Protein AF-A0A2S6WUS8-F1 (afdb_monomer_lite)

Sequence (262 aa):
MTVSIVDGWYADTRIDWDSTRPPPAAAHPASANRGNLTVGAAKAGALLDRQLTLARTRAHSAALQCLGSSRFHAVADKVALLASEVPLSGAGRGAAAAGPDAAPVDLRPLATAAQERLTDAVAALPLVTAGSPYNAEALVHGLSPDPAPHPQDAPWHQVRLLLRLHRYALEALAGTEAGAGVAGGAPQDAVDVRLLAAGEALNRHRDAAEAAAAAAQAARTPRIAPATAYALGVLHADQRHEVEAARYAFQHSWRKEPIRLP

Foldseek 3Di:
DDDDDDDDDDDDDDDDDDDDDDDPPDPDVVVVVVVLLVVLLVVLVVLLCVVVVVVVVVVVVVVVVVCPDPVVVVVVVVVVVCVVDPPDDPLQVCQVPVDLPGDHDDLVVVLVVLVVVLVVLVVPQPLVQLQDLDRCPLVVQLPDPDPCSDPNLVSLVVSLVSLVVSVVSVVVVLVVVVVSPCPDDDDSDQPQVLSVQLNVLSVQLVVLVVQLVSLSVSLPDPPRDPSNNVSSSVSNSVSVSSNSVSSNSNVVSVPDDGDGDD

Secondary structure (DSSP, 8-state):
--------------------PPPP----HHHHHHHHHHHHHHHHHHHHHHHHHHHHHHHHHHHHHHHTSHHHHHHHHHHHHHHH-----HHHHHHHHS-TTSPPP--HHHHHHHHHHHHHHHHTS-TTGGGSS--THHHHSTT---S-S-TTHHHHHHHHHHHHHHHHHHHHHHHHHHHTT---SS-TT--BHHHHHHHHHHHHHHHHHHHHHHHHHHHT-TT--HHHHHHHHHHHHHHHHHHHHHHHHHHHHHHS---B--

Structure (mmCIF, N/CA/C/O backbone):
data_AF-A0A2S6WUS8-F1
#
_entry.id   AF-A0A2S6WUS8-F1
#
loop_
_atom_site.group_PDB
_atom_site.id
_atom_site.type_symbol
_atom_site.label_atom_id
_atom_site.label_alt_id
_atom_site.label_comp_id
_atom_site.label_asym_id
_atom_site.label_entity_id
_atom_site.label_seq_id
_atom_site.pdbx_PDB_ins_code
_atom_site.Cartn_x
_atom_site.Cartn_y
_atom_site.Cartn_z
_atom_site.occupancy
_atom_site.B_iso_or_equiv
_atom_site.auth_seq_id
_atom_site.auth_comp_id
_atom_site.auth_asym_id
_atom_site.auth_atom_id
_atom_site.pdbx_PDB_model_num
ATOM 1 N N . MET A 1 1 ? 54.176 -76.326 -33.882 1.00 36.25 1 MET A N 1
ATOM 2 C CA . MET A 1 1 ? 55.451 -75.938 -34.520 1.00 36.25 1 MET A CA 1
ATOM 3 C C . MET A 1 1 ? 55.187 -74.618 -35.227 1.00 36.25 1 MET A C 1
ATOM 5 O O . MET A 1 1 ? 54.299 -74.600 -36.060 1.00 36.25 1 MET A O 1
ATOM 9 N N . THR A 1 2 ? 55.622 -73.471 -34.697 1.00 31.14 2 THR A N 1
ATOM 10 C CA . THR A 1 2 ? 56.978 -72.900 -34.896 1.00 31.14 2 THR A CA 1
ATOM 11 C C . THR A 1 2 ? 57.180 -72.570 -36.384 1.00 31.14 2 THR A C 1
ATOM 13 O O . THR A 1 2 ? 57.054 -73.492 -37.171 1.00 31.14 2 THR A O 1
ATOM 16 N N . VAL A 1 3 ? 57.523 -71.386 -36.901 1.00 26.97 3 VAL A N 1
ATOM 17 C CA . VAL A 1 3 ? 57.752 -69.985 -36.476 1.00 26.97 3 VAL A CA 1
ATOM 18 C C . VAL A 1 3 ? 58.108 -69.228 -37.787 1.00 26.97 3 VAL A C 1
ATOM 20 O O . VAL A 1 3 ? 58.586 -69.870 -38.717 1.00 26.97 3 VAL A O 1
ATOM 23 N N . SER A 1 4 ? 57.942 -67.894 -37.802 1.00 29.88 4 SER A N 1
ATOM 24 C CA . SER A 1 4 ? 58.522 -66.875 -38.724 1.00 29.88 4 SER A CA 1
ATOM 25 C C . SER A 1 4 ? 58.018 -66.830 -40.179 1.00 29.88 4 SER A C 1
ATOM 27 O O . SER A 1 4 ? 57.997 -67.849 -40.853 1.00 29.88 4 SER A O 1
ATOM 29 N N . ILE A 1 5 ? 57.487 -65.722 -40.730 1.00 40.03 5 ILE A N 1
ATOM 30 C CA . ILE A 1 5 ? 57.876 -64.281 -40.771 1.00 40.03 5 ILE A CA 1
ATOM 31 C C . ILE A 1 5 ? 59.181 -64.034 -41.546 1.00 40.03 5 ILE A C 1
ATOM 33 O O . ILE A 1 5 ? 60.144 -64.755 -41.309 1.00 40.03 5 ILE A O 1
ATOM 37 N N . VAL A 1 6 ? 59.168 -62.951 -42.356 1.00 32.59 6 VAL A N 1
ATOM 38 C CA . VAL A 1 6 ? 60.213 -62.301 -43.198 1.00 32.59 6 VAL A CA 1
ATOM 39 C C . VAL A 1 6 ? 59.905 -62.562 -44.690 1.00 32.59 6 VAL A C 1
ATOM 41 O O . VAL A 1 6 ? 59.794 -63.715 -45.077 1.00 32.59 6 VAL A O 1
ATOM 44 N N . ASP A 1 7 ? 59.598 -61.619 -45.591 1.00 32.00 7 ASP A N 1
ATOM 45 C CA . ASP A 1 7 ? 59.878 -60.182 -45.793 1.00 32.00 7 ASP A CA 1
ATOM 46 C C . ASP A 1 7 ? 58.638 -59.502 -46.439 1.00 32.00 7 ASP A C 1
ATOM 48 O O . ASP A 1 7 ? 57.847 -60.160 -47.106 1.00 32.00 7 ASP A O 1
ATOM 52 N N . GLY A 1 8 ? 58.355 -58.209 -46.270 1.00 29.67 8 GLY A N 1
ATOM 53 C CA . GLY A 1 8 ? 59.116 -57.150 -46.922 1.00 29.67 8 GLY A CA 1
ATOM 54 C C . GLY A 1 8 ? 58.428 -55.789 -46.768 1.00 29.67 8 GLY A C 1
ATOM 55 O O . GLY A 1 8 ? 57.215 -55.647 -46.913 1.00 29.67 8 GLY A O 1
ATOM 56 N N . TRP A 1 9 ? 59.250 -54.808 -46.421 1.00 31.23 9 TRP A N 1
ATOM 57 C CA . TRP A 1 9 ? 58.943 -53.408 -46.160 1.00 31.23 9 TRP A CA 1
ATOM 58 C C . TRP A 1 9 ? 58.815 -52.595 -47.455 1.00 31.23 9 TRP A C 1
ATOM 60 O O . TRP A 1 9 ? 59.628 -52.803 -48.348 1.00 31.23 9 TRP A O 1
ATOM 70 N N . TYR A 1 10 ? 57.895 -51.619 -47.510 1.00 31.86 10 TYR A N 1
ATOM 71 C CA . TYR A 1 10 ? 58.190 -50.180 -47.711 1.00 31.86 10 TYR A CA 1
ATOM 72 C C . TYR A 1 10 ? 56.886 -49.372 -47.861 1.00 31.86 10 TYR A C 1
ATOM 74 O O . TYR A 1 10 ? 56.211 -49.468 -48.882 1.00 31.86 10 TYR A O 1
ATOM 82 N N . ALA A 1 11 ? 56.559 -48.524 -46.886 1.00 35.84 11 ALA A N 1
ATOM 83 C CA . ALA A 1 11 ? 55.839 -47.276 -47.139 1.00 35.84 11 ALA A CA 1
ATOM 84 C C . ALA A 1 11 ? 56.094 -46.304 -45.982 1.00 35.84 11 ALA A C 1
ATOM 86 O O . ALA A 1 11 ? 55.782 -46.566 -44.824 1.00 35.84 11 ALA A O 1
ATOM 87 N N . ASP A 1 12 ? 56.735 -45.214 -46.367 1.00 37.44 12 ASP A N 1
ATOM 88 C CA . ASP A 1 12 ? 57.179 -44.056 -45.613 1.00 37.44 12 ASP A CA 1
ATOM 89 C C . ASP A 1 12 ? 55.982 -43.205 -45.152 1.00 37.44 12 ASP A C 1
ATOM 91 O O . ASP A 1 12 ? 55.172 -42.773 -45.970 1.00 37.44 12 ASP A O 1
ATOM 95 N N . THR A 1 13 ? 55.881 -42.936 -43.849 1.00 38.69 13 THR A N 1
ATOM 96 C CA . THR A 1 13 ? 55.061 -41.835 -43.323 1.00 38.69 13 THR A CA 1
ATOM 97 C C . THR A 1 13 ? 55.844 -41.103 -42.243 1.00 38.69 13 THR A C 1
ATOM 99 O O . THR A 1 13 ? 55.787 -41.438 -41.059 1.00 38.69 13 THR A O 1
ATOM 102 N N . ARG A 1 14 ? 56.582 -40.079 -42.681 1.00 34.78 14 ARG A N 1
ATOM 103 C CA . ARG A 1 14 ? 57.021 -38.947 -41.859 1.00 34.78 14 ARG A CA 1
ATOM 104 C C . ARG A 1 14 ? 55.814 -38.282 -41.189 1.00 34.78 14 ARG A C 1
ATOM 106 O O . ARG A 1 14 ? 54.900 -37.825 -41.868 1.00 34.78 14 ARG A O 1
ATOM 113 N N . ILE A 1 15 ? 55.846 -38.199 -39.863 1.00 37.56 15 ILE A N 1
ATOM 114 C CA . ILE A 1 15 ? 54.956 -37.358 -39.057 1.00 37.56 15 ILE A CA 1
ATOM 115 C C . ILE A 1 15 ? 55.705 -36.044 -38.806 1.00 37.56 15 ILE A C 1
ATOM 117 O O . ILE A 1 15 ? 56.665 -36.023 -38.037 1.00 37.56 15 ILE A O 1
ATOM 121 N N . ASP A 1 16 ? 55.289 -34.968 -39.477 1.00 37.06 16 ASP A N 1
ATOM 122 C CA . ASP A 1 16 ? 55.676 -33.593 -39.137 1.00 37.06 16 ASP A CA 1
ATOM 123 C C . ASP A 1 16 ? 54.828 -33.116 -37.947 1.00 37.06 16 ASP A C 1
ATOM 125 O O . ASP A 1 16 ? 53.601 -33.233 -37.965 1.00 37.06 16 ASP A O 1
ATOM 129 N N . TRP A 1 17 ? 55.475 -32.585 -36.905 1.00 44.34 17 TRP A N 1
ATOM 130 C CA . TRP A 1 17 ? 54.822 -32.114 -35.675 1.00 44.34 17 TRP A CA 1
ATOM 131 C C . TRP A 1 17 ? 54.986 -30.612 -35.423 1.00 44.34 17 TRP A C 1
ATOM 133 O O . TRP A 1 17 ? 55.163 -30.193 -34.283 1.00 44.34 17 TRP A O 1
ATOM 143 N N . ASP A 1 18 ? 54.907 -29.758 -36.443 1.00 42.34 18 ASP A N 1
ATOM 144 C CA . ASP A 1 18 ? 54.834 -28.325 -36.151 1.00 42.34 18 ASP A CA 1
ATOM 145 C C . ASP A 1 18 ? 54.020 -27.522 -37.165 1.00 42.34 18 ASP A C 1
ATOM 147 O O . ASP A 1 18 ? 54.113 -27.728 -38.371 1.00 42.34 18 ASP A O 1
ATOM 151 N N . SER A 1 19 ? 53.309 -26.525 -36.632 1.00 49.53 19 SER A N 1
ATOM 152 C CA . SER A 1 19 ? 52.599 -25.437 -37.323 1.00 49.53 19 SER A CA 1
ATOM 153 C C . SER A 1 19 ? 51.110 -25.616 -37.651 1.00 49.53 19 SER A C 1
ATOM 155 O O . SER A 1 19 ? 50.705 -25.515 -38.803 1.00 49.53 19 SER A O 1
ATOM 157 N N . THR A 1 20 ? 50.249 -25.639 -36.627 1.00 41.91 20 THR A N 1
ATOM 158 C CA . THR A 1 20 ? 48.956 -24.922 -36.711 1.00 41.91 20 THR A CA 1
ATOM 159 C C . THR A 1 20 ? 48.644 -24.211 -35.397 1.00 41.91 20 THR A C 1
ATOM 161 O O . THR A 1 20 ? 48.050 -24.770 -34.476 1.00 41.91 20 THR A O 1
ATOM 164 N N . ARG A 1 21 ? 49.042 -22.939 -35.314 1.00 48.97 21 ARG A N 1
ATOM 165 C CA . ARG A 1 21 ? 48.545 -21.990 -34.310 1.00 48.97 21 ARG A CA 1
ATOM 166 C C . ARG A 1 21 ? 47.031 -21.828 -34.544 1.00 48.97 21 ARG A C 1
ATOM 168 O O . ARG A 1 21 ? 46.663 -21.490 -35.671 1.00 48.97 21 ARG A O 1
ATOM 175 N N . PRO A 1 22 ? 46.147 -22.067 -33.559 1.00 52.19 22 PRO A N 1
ATOM 176 C CA . PRO A 1 22 ? 44.718 -21.864 -33.770 1.00 52.19 22 PRO A CA 1
ATOM 177 C C . PRO A 1 22 ? 44.446 -20.375 -34.061 1.00 52.19 22 PRO A C 1
ATOM 179 O O . PRO A 1 22 ? 45.080 -19.513 -33.439 1.00 52.19 22 PRO A O 1
ATOM 182 N N . PRO A 1 23 ? 43.542 -20.043 -35.002 1.00 53.22 23 PRO A N 1
ATOM 183 C CA . PRO A 1 23 ? 43.166 -18.657 -35.263 1.00 53.22 23 PRO A CA 1
ATOM 184 C C . PRO A 1 23 ? 42.567 -18.028 -33.992 1.00 53.22 23 PRO A C 1
ATOM 186 O O . PRO A 1 23 ? 41.970 -18.749 -33.185 1.00 53.22 23 PRO A O 1
ATOM 189 N N . PRO A 1 24 ? 42.706 -16.703 -33.781 1.00 49.47 24 PRO A N 1
ATOM 190 C CA . PRO A 1 24 ? 42.122 -16.053 -32.616 1.00 49.47 24 PRO A CA 1
ATOM 191 C C . PRO A 1 24 ? 40.616 -16.311 -32.613 1.00 49.47 24 PRO A C 1
ATOM 193 O O . PRO A 1 24 ? 39.924 -16.001 -33.584 1.00 49.47 24 PRO A O 1
ATOM 196 N N . ALA A 1 25 ? 40.126 -16.915 -31.529 1.00 54.19 25 ALA A N 1
ATOM 197 C CA . ALA A 1 25 ? 38.713 -17.183 -31.329 1.00 54.19 25 ALA A CA 1
ATOM 198 C C . ALA A 1 25 ? 37.924 -15.888 -31.556 1.00 54.19 25 ALA A C 1
ATOM 200 O O . ALA A 1 25 ? 38.091 -14.910 -30.825 1.00 54.19 25 ALA A O 1
ATOM 201 N N . ALA A 1 26 ? 37.081 -15.879 -32.591 1.00 54.47 26 ALA A N 1
ATOM 202 C CA . ALA A 1 26 ? 36.115 -14.817 -32.800 1.00 54.47 26 ALA A CA 1
ATOM 203 C C . ALA A 1 26 ? 35.310 -14.663 -31.505 1.00 54.47 26 ALA A C 1
ATOM 205 O O . ALA A 1 26 ? 34.717 -15.630 -31.023 1.00 54.47 26 ALA A O 1
ATOM 206 N N . ALA A 1 27 ? 35.334 -13.468 -30.910 1.00 53.94 27 ALA A N 1
ATOM 207 C CA . ALA A 1 27 ? 34.587 -13.175 -29.698 1.00 53.94 27 ALA A CA 1
ATOM 208 C C . ALA A 1 27 ? 33.121 -13.587 -29.905 1.00 53.94 27 ALA A C 1
ATOM 210 O O . ALA A 1 27 ? 32.418 -13.027 -30.746 1.00 53.94 27 ALA A O 1
ATOM 211 N N . HIS A 1 28 ? 32.683 -14.618 -29.179 1.00 52.06 28 HIS A N 1
ATOM 212 C CA . HIS A 1 28 ? 31.352 -15.187 -29.338 1.00 52.06 28 HIS A CA 1
ATOM 213 C C . HIS A 1 28 ? 30.271 -14.102 -29.175 1.00 52.06 28 HIS A C 1
ATOM 215 O O . HIS A 1 28 ? 30.325 -13.341 -28.209 1.00 52.06 28 HIS A O 1
ATOM 221 N N . PRO A 1 29 ? 29.218 -14.068 -30.013 1.00 57.66 29 PRO A N 1
ATOM 222 C CA . PRO A 1 29 ? 28.135 -13.081 -29.898 1.00 57.66 29 PRO A CA 1
ATOM 223 C C . PRO A 1 29 ? 27.450 -13.096 -28.518 1.00 57.66 29 PRO A C 1
ATOM 225 O O . PRO A 1 29 ? 26.912 -12.085 -28.072 1.00 57.66 29 PRO A O 1
ATOM 228 N N . ALA A 1 30 ? 27.532 -14.212 -27.786 1.00 59.03 30 ALA A N 1
ATOM 229 C CA . ALA A 1 30 ? 27.043 -14.343 -26.416 1.00 59.03 30 ALA A CA 1
ATOM 230 C C . ALA A 1 30 ? 27.810 -13.497 -25.374 1.00 59.03 30 ALA A C 1
ATOM 232 O O . ALA A 1 30 ? 27.243 -13.182 -24.325 1.00 59.03 30 ALA A O 1
ATOM 233 N N . SER A 1 31 ? 29.079 -13.134 -25.607 1.00 61.12 31 SER A N 1
ATOM 234 C CA . SER A 1 31 ? 29.825 -12.234 -24.707 1.00 61.12 31 SER A CA 1
ATOM 235 C C . SER A 1 31 ? 29.443 -10.773 -24.950 1.00 61.12 31 SER A C 1
ATOM 237 O O . SER A 1 31 ? 29.161 -10.054 -23.994 1.00 61.12 31 SER A O 1
ATOM 239 N N . ALA A 1 32 ? 29.317 -10.368 -26.218 1.00 62.34 32 ALA A N 1
ATOM 240 C CA . ALA A 1 32 ? 28.835 -9.043 -26.605 1.00 62.34 32 ALA A CA 1
ATOM 241 C C . ALA A 1 32 ? 27.382 -8.807 -26.153 1.00 62.34 32 ALA A C 1
ATOM 243 O O . ALA A 1 32 ? 27.060 -7.741 -25.630 1.00 62.34 32 ALA A O 1
ATOM 244 N N . ASN A 1 33 ? 26.515 -9.820 -26.270 1.00 64.25 33 ASN A N 1
ATOM 245 C CA . ASN A 1 33 ? 25.130 -9.727 -25.809 1.00 64.25 33 ASN A CA 1
ATOM 246 C C . ASN A 1 33 ? 25.043 -9.629 -24.274 1.00 64.25 33 ASN A C 1
ATOM 248 O O . ASN A 1 33 ? 24.321 -8.784 -23.752 1.00 64.25 33 ASN A O 1
ATOM 252 N N . ARG A 1 34 ? 25.856 -10.401 -23.533 1.00 67.75 34 ARG A N 1
ATOM 253 C CA . ARG A 1 34 ? 25.975 -10.241 -22.070 1.00 67.75 34 ARG A CA 1
ATOM 254 C C . ARG A 1 34 ? 26.473 -8.850 -21.677 1.00 67.75 34 ARG A C 1
ATOM 256 O O . ARG A 1 34 ? 25.887 -8.248 -20.786 1.00 67.75 34 ARG A O 1
ATOM 263 N N . GLY A 1 35 ? 27.487 -8.319 -22.361 1.00 69.69 35 GLY A N 1
ATOM 264 C CA . GLY A 1 35 ? 27.979 -6.955 -22.135 1.00 69.69 35 GLY A CA 1
ATOM 265 C C . GLY A 1 35 ? 26.917 -5.881 -22.401 1.00 69.69 35 GLY A C 1
ATOM 266 O O . GLY A 1 35 ? 26.771 -4.939 -21.628 1.00 69.69 35 GLY A O 1
ATOM 267 N N . ASN A 1 36 ? 26.102 -6.045 -23.444 1.00 73.12 36 ASN A N 1
ATOM 268 C CA . ASN A 1 36 ? 25.000 -5.122 -23.722 1.00 73.12 36 ASN A CA 1
ATOM 269 C C . ASN A 1 36 ? 23.884 -5.199 -22.669 1.00 73.12 36 ASN A C 1
ATOM 271 O O . ASN A 1 36 ? 23.309 -4.165 -22.328 1.00 73.12 36 ASN A O 1
ATOM 275 N N . LEU A 1 37 ? 23.595 -6.386 -22.123 1.00 76.75 37 LEU A N 1
ATOM 276 C CA . LEU A 1 37 ? 22.611 -6.566 -21.049 1.00 76.75 37 LEU A CA 1
ATOM 277 C C . LEU A 1 37 ? 23.080 -5.951 -19.724 1.00 76.75 37 LEU A C 1
ATOM 279 O O . LEU A 1 37 ? 22.288 -5.292 -19.051 1.00 76.75 37 LEU A O 1
ATOM 283 N N . THR A 1 38 ? 24.360 -6.091 -19.369 1.00 84.50 38 THR A N 1
ATOM 284 C CA . THR A 1 38 ? 24.909 -5.461 -18.154 1.00 84.50 38 THR A CA 1
ATOM 285 C C . THR A 1 38 ? 24.927 -3.937 -18.272 1.00 84.50 38 THR A C 1
ATOM 287 O O . THR A 1 38 ? 24.526 -3.242 -17.337 1.00 84.50 38 THR A O 1
ATOM 290 N N . VAL A 1 39 ? 25.284 -3.398 -19.444 1.00 90.94 39 VAL A N 1
ATOM 291 C CA . VAL A 1 39 ? 25.171 -1.958 -19.740 1.00 90.94 39 VAL A CA 1
ATOM 292 C C . VAL A 1 39 ? 23.706 -1.501 -19.725 1.00 90.94 39 VAL A C 1
ATOM 294 O O . VAL A 1 39 ? 23.406 -0.407 -19.242 1.00 90.94 39 VAL A O 1
ATOM 297 N N . GLY A 1 40 ? 22.783 -2.329 -20.225 1.00 91.62 40 GLY A N 1
ATOM 298 C CA . GLY A 1 40 ? 21.340 -2.091 -20.178 1.00 91.62 40 GLY A CA 1
ATOM 299 C C . GLY A 1 40 ? 20.816 -1.947 -18.750 1.00 91.62 40 GLY A C 1
ATOM 300 O O . GLY A 1 40 ? 20.134 -0.962 -18.457 1.00 91.62 40 GLY A O 1
ATOM 301 N N . ALA A 1 41 ? 21.205 -2.865 -17.861 1.00 93.94 41 ALA A N 1
ATOM 302 C CA . ALA A 1 41 ? 20.855 -2.844 -16.441 1.00 93.94 41 ALA A CA 1
ATOM 303 C C . ALA A 1 41 ? 21.446 -1.627 -15.709 1.00 93.94 41 ALA A C 1
ATOM 305 O O . ALA A 1 41 ? 20.721 -0.931 -15.002 1.00 93.94 41 ALA A O 1
ATOM 306 N N . ALA A 1 42 ? 22.722 -1.299 -15.941 1.00 95.69 42 ALA A N 1
ATOM 307 C CA . ALA A 1 42 ? 23.346 -0.104 -15.365 1.00 95.69 42 ALA A CA 1
ATOM 308 C C . ALA A 1 42 ? 22.624 1.190 -15.788 1.00 95.69 42 ALA A C 1
ATOM 310 O O . ALA A 1 42 ? 22.351 2.061 -14.960 1.00 95.69 42 ALA A O 1
ATOM 311 N N . LYS A 1 43 ? 22.250 1.305 -17.070 1.00 95.50 43 LYS A N 1
ATOM 312 C CA . LYS A 1 43 ? 21.470 2.447 -17.577 1.00 95.50 43 LYS A CA 1
ATOM 313 C C . LYS A 1 43 ? 20.049 2.489 -17.012 1.00 95.50 43 LYS A C 1
ATOM 315 O O . LYS A 1 43 ? 19.554 3.580 -16.744 1.00 95.50 43 LYS A O 1
ATOM 320 N N . ALA A 1 44 ? 19.404 1.337 -16.823 1.00 95.94 44 ALA A N 1
ATOM 321 C CA . ALA A 1 44 ? 18.087 1.254 -16.190 1.00 95.94 44 ALA A CA 1
ATOM 322 C C . ALA A 1 44 ? 18.144 1.728 -14.732 1.00 95.94 44 ALA A C 1
ATOM 324 O O . ALA A 1 44 ? 17.333 2.561 -14.332 1.00 95.94 44 ALA A O 1
ATOM 325 N N . GLY A 1 45 ? 19.153 1.278 -13.980 1.00 96.06 45 GLY A N 1
ATOM 326 C CA . GLY A 1 45 ? 19.408 1.730 -12.613 1.00 96.06 45 GLY A CA 1
ATOM 327 C C . GLY A 1 45 ? 19.628 3.241 -12.537 1.00 96.06 45 GLY A C 1
ATOM 328 O O . GLY A 1 45 ? 18.939 3.919 -11.781 1.00 96.06 45 GLY A O 1
ATOM 329 N N . ALA A 1 46 ? 20.502 3.794 -13.384 1.00 97.31 46 ALA A N 1
ATOM 330 C CA . ALA A 1 46 ? 20.751 5.238 -13.429 1.00 97.31 46 ALA A CA 1
ATOM 331 C C . ALA A 1 46 ? 19.502 6.057 -13.814 1.00 97.31 46 ALA A C 1
ATOM 333 O O . ALA A 1 46 ? 19.293 7.163 -13.308 1.00 97.31 46 ALA A O 1
ATOM 334 N N . LEU A 1 47 ? 18.658 5.530 -14.709 1.00 97.00 47 LEU A N 1
ATOM 335 C CA . LEU A 1 47 ? 17.397 6.170 -15.083 1.00 97.00 47 LEU A CA 1
ATOM 336 C C . LEU A 1 47 ? 16.423 6.214 -13.899 1.00 97.00 47 LEU A C 1
ATOM 338 O O . LEU A 1 47 ? 15.884 7.283 -13.604 1.00 97.00 47 LEU A O 1
ATOM 342 N N . LEU A 1 48 ? 16.212 5.077 -13.231 1.00 97.19 48 LEU A N 1
ATOM 343 C CA . LEU A 1 48 ? 15.332 4.974 -12.066 1.00 97.19 48 LEU A CA 1
ATOM 344 C C . LEU A 1 48 ? 15.827 5.845 -10.914 1.00 97.19 48 LEU A C 1
ATOM 346 O O . LEU A 1 48 ? 15.038 6.606 -10.361 1.00 97.19 48 LEU A O 1
ATOM 350 N N . ASP A 1 49 ? 17.122 5.803 -10.602 1.00 97.62 49 ASP A N 1
ATOM 351 C CA . ASP A 1 49 ? 17.715 6.611 -9.535 1.00 97.62 49 ASP A CA 1
ATOM 352 C C . ASP A 1 49 ? 17.482 8.111 -9.767 1.00 97.62 49 ASP A C 1
ATOM 354 O O . ASP A 1 49 ? 16.979 8.825 -8.894 1.00 97.62 49 ASP A O 1
ATOM 358 N N . ARG A 1 50 ? 17.719 8.586 -10.996 1.00 97.94 50 ARG A N 1
ATOM 359 C CA . ARG A 1 50 ? 17.430 9.975 -11.369 1.00 97.94 50 ARG A CA 1
ATOM 360 C C . ARG A 1 50 ? 15.947 10.316 -11.204 1.00 97.94 50 ARG A C 1
ATOM 362 O O . ARG A 1 50 ? 15.624 11.382 -10.676 1.00 97.94 50 ARG A O 1
ATOM 369 N N . GLN A 1 51 ? 15.045 9.463 -11.689 1.00 96.69 51 GLN A N 1
ATOM 370 C CA . GLN A 1 51 ? 13.602 9.718 -11.627 1.00 96.69 51 GLN A CA 1
ATOM 371 C C . GLN A 1 51 ? 13.086 9.719 -10.182 1.00 96.69 51 GLN A C 1
ATOM 373 O O . GLN A 1 51 ? 12.402 10.664 -9.781 1.00 96.69 51 GLN A O 1
ATOM 378 N N . LEU A 1 52 ? 13.452 8.711 -9.389 1.00 96.44 52 LEU A N 1
ATOM 379 C CA . LEU A 1 52 ? 13.033 8.570 -7.995 1.00 96.44 52 LEU A CA 1
ATOM 380 C C . LEU A 1 52 ? 13.649 9.652 -7.107 1.00 96.44 52 LEU A C 1
ATOM 382 O O . LEU A 1 52 ? 12.953 10.199 -6.253 1.00 96.44 52 LEU A O 1
ATOM 386 N N . THR A 1 53 ? 14.901 10.050 -7.346 1.00 98.12 53 THR A N 1
ATOM 387 C CA . THR A 1 53 ? 15.509 11.180 -6.633 1.00 98.12 53 THR A CA 1
ATOM 388 C C . THR A 1 53 ? 14.778 12.488 -6.926 1.00 98.12 53 THR A C 1
ATOM 390 O O . THR A 1 53 ? 14.487 13.244 -5.998 1.00 98.12 53 THR A O 1
ATOM 393 N N . LEU A 1 54 ? 14.406 12.751 -8.184 1.00 98.00 54 LEU A N 1
ATOM 394 C CA . LEU A 1 54 ? 13.609 13.937 -8.522 1.00 98.00 54 LEU A CA 1
ATOM 395 C C . LEU A 1 54 ? 12.214 13.898 -7.889 1.00 98.00 54 LEU A C 1
ATOM 397 O O . LEU A 1 54 ? 11.755 14.917 -7.365 1.00 98.00 54 LEU A O 1
ATOM 401 N N . ALA A 1 55 ? 11.541 12.745 -7.920 1.00 97.25 55 ALA A N 1
ATOM 402 C CA . ALA A 1 55 ? 10.247 12.563 -7.268 1.00 97.25 55 ALA A CA 1
ATOM 403 C C . ALA A 1 55 ? 10.348 12.800 -5.754 1.00 97.25 55 ALA A C 1
ATOM 405 O O . ALA A 1 55 ? 9.536 13.538 -5.196 1.00 97.25 55 ALA A O 1
ATOM 406 N N . ARG A 1 56 ? 11.393 12.267 -5.110 1.00 98.19 56 ARG A N 1
ATOM 407 C CA . ARG A 1 56 ? 11.680 12.459 -3.684 1.00 98.19 56 ARG A CA 1
ATOM 408 C C . ARG A 1 56 ? 11.905 13.926 -3.337 1.00 98.19 56 ARG A C 1
ATOM 410 O O . ARG A 1 56 ? 11.288 14.411 -2.395 1.00 98.19 56 ARG A O 1
ATOM 417 N N . THR A 1 57 ? 12.737 14.648 -4.091 1.00 98.50 57 THR A N 1
ATOM 418 C CA . THR A 1 57 ? 12.985 16.078 -3.835 1.00 98.50 57 THR A CA 1
ATOM 419 C C . THR A 1 57 ? 11.704 16.898 -3.978 1.00 98.50 57 THR A C 1
ATOM 421 O O . THR A 1 57 ? 11.409 17.727 -3.121 1.00 98.50 57 THR A O 1
ATOM 424 N N . ARG A 1 58 ? 10.890 16.627 -5.009 1.00 98.50 58 ARG A N 1
ATOM 425 C CA . ARG A 1 58 ? 9.586 17.290 -5.188 1.00 98.50 58 ARG A CA 1
ATOM 426 C C . ARG A 1 58 ? 8.626 16.985 -4.041 1.00 98.50 58 ARG A C 1
ATOM 428 O O . ARG A 1 58 ? 8.018 17.907 -3.507 1.00 98.50 58 ARG A O 1
ATOM 435 N N . ALA A 1 59 ? 8.515 15.717 -3.648 1.00 98.19 59 ALA A N 1
ATOM 436 C CA . ALA A 1 59 ? 7.675 15.294 -2.532 1.00 98.19 59 ALA A CA 1
ATOM 437 C C . ALA A 1 59 ? 8.129 15.927 -1.210 1.00 98.19 59 ALA A C 1
ATOM 439 O O . ALA A 1 59 ? 7.293 16.355 -0.423 1.00 98.19 59 ALA A O 1
ATOM 440 N N . HIS A 1 60 ? 9.439 16.051 -0.991 1.00 98.56 60 HIS A N 1
ATOM 441 C CA . HIS A 1 60 ? 9.998 16.698 0.191 1.00 98.56 60 HIS A CA 1
ATOM 442 C C . HIS A 1 60 ? 9.619 18.181 0.263 1.00 98.56 60 HIS A C 1
ATOM 444 O O . HIS A 1 60 ? 9.075 18.626 1.271 1.00 98.56 60 HIS A O 1
ATOM 450 N N . SER A 1 61 ? 9.832 18.940 -0.816 1.00 98.44 61 SER A N 1
ATOM 451 C CA . SER A 1 61 ? 9.432 20.350 -0.859 1.00 98.44 61 SER A CA 1
ATOM 452 C C . SER A 1 61 ? 7.919 20.525 -0.693 1.00 98.44 61 SER A C 1
ATOM 454 O O . SER A 1 61 ? 7.493 21.393 0.065 1.00 98.44 61 SER A O 1
ATOM 456 N N . ALA A 1 62 ? 7.109 19.680 -1.341 1.00 98.44 62 ALA A N 1
ATOM 457 C CA . ALA A 1 62 ? 5.656 19.699 -1.183 1.00 98.44 62 ALA A CA 1
ATOM 458 C C . ALA A 1 62 ? 5.230 19.381 0.260 1.00 98.44 62 ALA A C 1
ATOM 460 O O . ALA A 1 62 ? 4.364 20.059 0.806 1.00 98.44 62 ALA A O 1
ATOM 461 N N . ALA A 1 63 ? 5.870 18.405 0.912 1.00 98.38 63 ALA A N 1
ATOM 462 C CA . ALA A 1 63 ? 5.605 18.073 2.307 1.00 98.38 63 ALA A CA 1
ATOM 463 C C . ALA A 1 63 ? 5.924 19.252 3.238 1.00 98.38 63 ALA A C 1
ATOM 465 O O . ALA A 1 63 ? 5.093 19.595 4.073 1.00 98.38 63 ALA A O 1
ATOM 466 N N . LEU A 1 64 ? 7.068 19.924 3.058 1.00 98.25 64 LEU A N 1
ATOM 467 C CA . LEU A 1 64 ? 7.414 21.116 3.842 1.00 98.25 64 LEU A CA 1
ATOM 468 C C . LEU A 1 64 ? 6.410 22.261 3.634 1.00 98.25 64 LEU A C 1
ATOM 470 O O . LEU A 1 64 ? 6.007 22.906 4.600 1.00 98.25 64 LEU A O 1
ATOM 474 N N . GLN A 1 65 ? 5.954 22.481 2.398 1.00 98.06 65 GLN A N 1
ATOM 475 C CA . GLN A 1 65 ? 4.905 23.463 2.104 1.00 98.06 65 GLN A CA 1
ATOM 476 C C . GLN A 1 65 ? 3.579 23.103 2.786 1.00 98.06 65 GLN A C 1
ATOM 478 O O . GLN A 1 65 ? 2.927 23.971 3.362 1.00 98.06 65 GLN A O 1
ATOM 483 N N . CYS A 1 66 ? 3.186 21.826 2.761 1.00 98.06 66 CYS A N 1
ATOM 484 C CA . CYS A 1 66 ? 1.992 21.360 3.458 1.00 98.06 66 CYS A CA 1
ATOM 485 C C . CYS A 1 66 ? 2.110 21.537 4.976 1.00 98.06 66 CYS A C 1
ATOM 487 O O . CYS A 1 66 ? 1.146 21.989 5.588 1.00 98.06 66 CYS A O 1
ATOM 489 N N . LEU A 1 67 ? 3.267 21.238 5.572 1.00 97.62 67 LEU A N 1
ATOM 490 C CA . LEU A 1 67 ? 3.507 21.403 7.012 1.00 97.62 67 LEU A CA 1
ATOM 491 C C . LEU A 1 67 ? 3.431 22.869 7.461 1.00 97.62 67 LEU A C 1
ATOM 493 O O . LEU A 1 67 ? 2.954 23.135 8.556 1.00 97.62 67 LEU A O 1
ATOM 497 N N . GLY A 1 68 ? 3.840 23.816 6.612 1.00 97.31 68 GLY A N 1
ATOM 498 C CA . GLY A 1 68 ? 3.686 25.253 6.873 1.00 97.31 68 GLY A CA 1
ATOM 499 C C . GLY A 1 68 ? 2.310 25.827 6.511 1.00 97.31 68 GLY A C 1
ATOM 500 O O . GLY A 1 68 ? 2.107 27.036 6.595 1.00 97.31 68 GLY A O 1
ATOM 501 N N . SER A 1 69 ? 1.367 25.001 6.046 1.00 98.12 69 SER A N 1
ATOM 502 C CA . SER A 1 69 ? 0.057 25.475 5.592 1.00 98.12 69 SER A CA 1
ATOM 503 C C . SER A 1 69 ? -0.934 25.640 6.745 1.00 98.12 69 SER A C 1
ATOM 505 O O . SER A 1 69 ? -0.962 24.851 7.691 1.00 98.12 69 SER A O 1
ATOM 507 N N . SER A 1 70 ? -1.849 26.604 6.615 1.00 98.19 70 SER A N 1
ATOM 508 C CA . SER A 1 70 ? -2.957 26.789 7.566 1.00 98.19 70 SER A CA 1
ATOM 509 C C . SER A 1 70 ? -3.834 25.541 7.704 1.00 98.19 70 SER A C 1
ATOM 511 O O . SER A 1 70 ? -4.338 25.258 8.786 1.00 98.19 70 SER A O 1
ATOM 513 N N . ARG A 1 71 ? -3.980 24.747 6.632 1.00 97.81 71 ARG A N 1
ATOM 514 C CA . ARG A 1 71 ? -4.714 23.475 6.662 1.00 97.81 71 ARG A CA 1
ATOM 515 C C . ARG A 1 71 ? -4.058 22.463 7.598 1.00 97.81 71 ARG A C 1
ATOM 517 O O . ARG A 1 71 ? -4.776 21.755 8.297 1.00 97.81 71 ARG A O 1
ATOM 524 N N . PHE A 1 72 ? -2.729 22.374 7.595 1.00 98.06 72 PHE A N 1
ATOM 525 C CA . PHE A 1 72 ? -2.016 21.485 8.508 1.00 98.06 72 PHE A CA 1
ATOM 526 C C . PHE A 1 72 ? -2.137 21.974 9.950 1.00 98.06 72 PHE A C 1
ATOM 528 O O . PHE A 1 72 ? -2.530 21.188 10.807 1.00 98.06 72 PHE A O 1
ATOM 535 N N . HIS A 1 73 ? -1.914 23.269 10.199 1.00 98.12 73 HIS A N 1
ATOM 536 C CA . HIS A 1 73 ? -2.083 23.853 11.534 1.00 98.12 73 HIS A CA 1
ATOM 537 C C . HIS A 1 73 ? -3.494 23.629 12.092 1.00 98.12 73 HIS A C 1
ATOM 539 O O . HIS A 1 73 ? -3.632 23.139 13.203 1.00 98.12 73 HIS A O 1
ATOM 545 N N . ALA A 1 74 ? -4.543 23.822 11.288 1.00 97.94 74 ALA A N 1
ATOM 546 C CA . ALA A 1 74 ? -5.918 23.567 11.719 1.00 97.94 74 ALA A CA 1
ATOM 547 C C . ALA A 1 74 ? -6.186 22.100 12.114 1.00 97.94 74 ALA A C 1
ATOM 549 O O . ALA A 1 74 ? -7.061 21.828 12.936 1.00 97.94 74 ALA A O 1
ATOM 550 N N . VAL A 1 75 ? -5.476 21.137 11.516 1.00 97.75 75 VAL A N 1
ATOM 551 C CA . VAL A 1 75 ? -5.550 19.726 11.924 1.00 97.75 75 VAL A CA 1
ATOM 552 C C . VAL A 1 75 ? -4.712 19.491 13.179 1.00 97.75 75 VAL A C 1
ATOM 554 O O . VAL A 1 75 ? -5.191 18.829 14.096 1.00 97.75 75 VAL A O 1
ATOM 557 N N . ALA A 1 76 ? -3.503 20.051 13.247 1.00 97.25 76 ALA A N 1
ATOM 558 C CA . ALA A 1 76 ? -2.621 19.939 14.405 1.00 97.25 76 ALA A CA 1
ATOM 559 C C . ALA A 1 76 ? -3.266 20.515 15.676 1.00 97.25 76 ALA A C 1
ATOM 561 O O . ALA A 1 76 ? -3.234 19.856 16.710 1.00 97.25 76 ALA A O 1
ATOM 562 N N . ASP A 1 77 ? -3.941 21.661 15.582 1.00 97.56 77 ASP A N 1
ATOM 563 C CA . ASP A 1 77 ? -4.653 22.283 16.704 1.00 97.56 77 ASP A CA 1
ATOM 564 C C . ASP A 1 77 ? -5.795 21.389 17.209 1.00 97.56 77 ASP A C 1
ATOM 566 O O . ASP A 1 77 ? -5.972 21.211 18.412 1.00 97.56 77 ASP A O 1
ATOM 570 N N . LYS A 1 78 ? -6.541 20.741 16.301 1.00 96.62 78 LYS A N 1
ATOM 571 C CA . LYS A 1 78 ? -7.577 19.762 16.679 1.00 96.62 78 LYS A CA 1
ATOM 572 C C . LYS A 1 78 ? -6.991 18.526 17.359 1.00 96.62 78 LYS A C 1
ATOM 574 O O . LYS A 1 78 ? -7.602 18.003 18.284 1.00 96.62 78 LYS A O 1
ATOM 579 N N . VAL A 1 79 ? -5.831 18.053 16.905 1.00 96.88 79 VAL A N 1
ATOM 580 C CA . VAL A 1 79 ? -5.123 16.926 17.534 1.00 96.88 79 VAL A CA 1
ATOM 581 C C . VAL A 1 79 ? -4.567 17.327 18.905 1.00 96.88 79 VAL A C 1
ATOM 583 O O . VAL A 1 79 ? -4.644 16.532 19.836 1.00 96.88 79 VAL A O 1
ATOM 586 N N . ALA A 1 80 ? -4.073 18.557 19.062 1.00 96.06 80 ALA A N 1
ATOM 587 C CA . ALA A 1 80 ? -3.626 19.084 20.349 1.00 96.06 80 ALA A CA 1
ATOM 588 C C . ALA A 1 80 ? -4.786 19.178 21.353 1.00 96.06 80 ALA A C 1
ATOM 590 O O . ALA A 1 80 ? -4.636 18.748 22.493 1.00 96.06 80 ALA A O 1
ATOM 591 N N . LEU A 1 81 ? -5.960 19.646 20.913 1.00 96.19 81 LEU A N 1
ATOM 592 C CA . LEU A 1 81 ? -7.178 19.620 21.731 1.00 96.19 81 LEU A CA 1
ATOM 593 C C . LEU A 1 81 ? -7.596 18.191 22.096 1.00 96.19 81 LEU A C 1
ATOM 595 O O . LEU A 1 81 ? -7.997 17.952 23.228 1.00 96.19 81 LEU A O 1
ATOM 599 N N . LEU A 1 82 ? -7.454 17.228 21.178 1.00 94.44 82 LEU A N 1
ATOM 600 C CA . LEU A 1 82 ? -7.782 15.823 21.441 1.00 94.44 82 LEU A CA 1
ATOM 601 C C . LEU A 1 82 ? -6.914 15.201 22.550 1.00 94.44 82 LEU A C 1
ATOM 603 O O . LEU A 1 82 ? -7.357 14.266 23.212 1.00 94.44 82 LEU A O 1
ATOM 607 N N . ALA A 1 83 ? -5.698 15.715 22.766 1.00 91.12 83 ALA A N 1
ATOM 608 C CA . ALA A 1 83 ? -4.815 15.248 23.833 1.00 91.12 83 ALA A CA 1
ATOM 609 C C . ALA A 1 83 ? -5.313 15.637 25.238 1.00 91.12 83 ALA A C 1
ATOM 611 O O . ALA A 1 83 ? -5.012 14.931 26.198 1.00 91.12 83 ALA A O 1
ATOM 612 N N . SER A 1 84 ? -6.070 16.733 25.364 1.00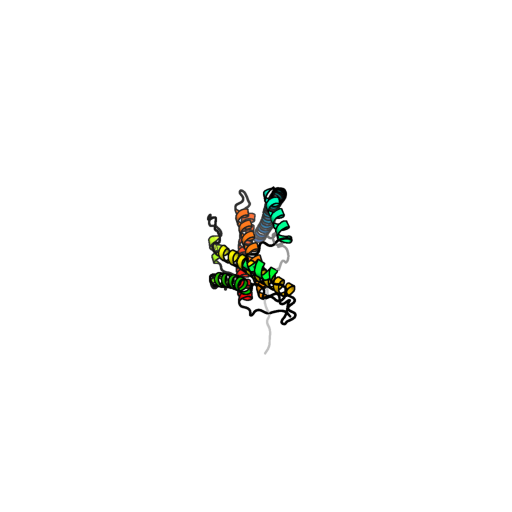 90.12 84 SER A N 1
ATOM 613 C CA . SER A 1 84 ? -6.687 17.157 26.628 1.00 90.12 84 SER A CA 1
ATOM 614 C C . SER A 1 84 ? -8.155 16.751 26.739 1.00 90.12 84 SER A C 1
ATOM 616 O O . SER A 1 84 ? -8.619 16.397 27.820 1.00 90.12 84 SER A O 1
ATOM 618 N N . GLU A 1 85 ? -8.896 16.807 25.633 1.00 88.00 85 GLU A N 1
ATOM 619 C CA . GLU A 1 85 ? -10.344 16.629 25.600 1.00 88.00 85 GLU A CA 1
ATOM 620 C C . GLU A 1 85 ? -10.749 15.676 24.475 1.00 88.00 85 GLU A C 1
ATOM 622 O O . GLU A 1 85 ? -10.722 16.011 23.289 1.00 88.00 85 GLU A O 1
ATOM 627 N N . VAL A 1 86 ? -11.197 14.478 24.853 1.00 87.88 86 VAL A N 1
ATOM 628 C CA . VAL A 1 86 ? -11.783 13.528 23.904 1.00 87.88 86 VAL A CA 1
ATOM 629 C C . VAL A 1 86 ? -13.295 13.758 23.842 1.00 87.88 86 VAL A C 1
ATOM 631 O O . VAL A 1 86 ? -13.973 13.588 24.859 1.00 87.88 86 VAL A O 1
ATOM 634 N N . PRO A 1 87 ? -13.870 14.113 22.674 1.00 88.06 87 PRO A N 1
ATOM 635 C CA . PRO A 1 87 ? -15.296 14.398 22.535 1.00 88.06 87 PRO A CA 1
ATOM 636 C C . PRO A 1 87 ? -16.116 13.100 22.519 1.00 88.06 87 PRO A C 1
ATOM 638 O O . PRO A 1 87 ? -16.670 12.691 21.498 1.00 88.06 87 PRO A O 1
ATOM 641 N N . LEU A 1 88 ? -16.192 12.430 23.669 1.00 85.81 88 LEU A N 1
ATOM 642 C CA . LEU A 1 88 ? -16.985 11.219 23.846 1.00 85.81 88 LEU A CA 1
ATOM 643 C C . LEU A 1 88 ? -18.476 11.533 23.676 1.00 85.81 88 LEU A C 1
ATOM 645 O O . LEU A 1 88 ? -18.937 12.622 24.021 1.00 85.81 88 LEU A O 1
ATOM 649 N N . SER A 1 89 ? -19.250 10.571 23.171 1.00 84.94 89 SER A N 1
ATOM 650 C CA . SER A 1 89 ? -20.714 10.669 23.110 1.00 84.94 89 SER A CA 1
ATOM 651 C C . SER A 1 89 ? -21.320 10.769 24.517 1.00 84.94 89 SER A C 1
ATOM 653 O O . SER A 1 89 ? -20.642 10.511 25.507 1.00 84.94 89 SER A O 1
ATOM 655 N N . GLY A 1 90 ? -22.608 11.114 24.638 1.00 80.31 90 GLY A N 1
ATOM 656 C CA . GLY A 1 90 ? -23.274 11.189 25.948 1.00 80.31 90 GLY A CA 1
ATOM 657 C C . GLY A 1 90 ? -23.119 9.910 26.784 1.00 80.31 90 GLY A C 1
ATOM 658 O O . GLY A 1 90 ? -22.833 9.995 27.972 1.00 80.31 90 GLY A O 1
ATOM 659 N N . ALA A 1 91 ? -23.200 8.740 26.142 1.00 76.38 91 ALA A N 1
ATOM 660 C CA . ALA A 1 91 ? -22.956 7.446 26.779 1.00 76.38 91 ALA A CA 1
ATOM 661 C C . ALA A 1 91 ? -21.491 7.272 27.225 1.00 76.38 91 ALA A C 1
ATOM 663 O O . ALA A 1 91 ? -21.241 6.841 28.346 1.00 76.38 91 ALA A O 1
ATOM 664 N N . GLY A 1 92 ? -20.524 7.665 26.387 1.00 74.56 92 GLY A N 1
ATOM 665 C CA . GLY A 1 92 ? -19.101 7.609 26.738 1.00 74.56 92 GLY A CA 1
ATOM 666 C C . GLY A 1 92 ? -18.720 8.577 27.863 1.00 74.56 92 GLY A C 1
ATOM 667 O O . GLY A 1 92 ? -17.972 8.208 28.761 1.00 74.56 92 GLY A O 1
ATOM 668 N N . ARG A 1 93 ? -19.290 9.789 27.868 1.00 79.06 93 ARG A N 1
ATOM 669 C CA . ARG A 1 93 ? -19.124 10.757 28.965 1.00 79.06 93 ARG A CA 1
ATOM 670 C C . ARG A 1 93 ? -19.760 10.260 30.258 1.00 79.06 93 ARG A C 1
ATOM 672 O O . ARG A 1 93 ? -19.161 10.419 31.312 1.00 79.06 93 ARG A O 1
ATOM 679 N N . GLY A 1 94 ? -20.945 9.650 30.174 1.00 72.81 94 GLY A N 1
ATOM 680 C CA . GLY A 1 94 ? -21.628 9.053 31.321 1.00 72.81 94 GLY A CA 1
ATOM 681 C C . GLY A 1 94 ? -20.799 7.950 31.976 1.00 72.81 94 GLY A C 1
ATOM 682 O O . GLY A 1 94 ? -20.640 7.961 33.190 1.00 72.81 94 GLY A O 1
ATOM 683 N N . ALA A 1 95 ? -20.199 7.062 31.178 1.00 72.12 95 ALA A N 1
ATOM 684 C CA . ALA A 1 95 ? -19.310 6.019 31.688 1.00 72.12 95 ALA A CA 1
ATOM 685 C C . ALA A 1 95 ? -18.012 6.583 32.291 1.00 72.12 95 ALA A C 1
ATOM 687 O O . ALA A 1 95 ? -17.594 6.134 33.350 1.00 72.12 95 ALA A O 1
ATOM 688 N N . ALA A 1 96 ? -17.406 7.604 31.673 1.00 69.81 96 ALA A N 1
ATOM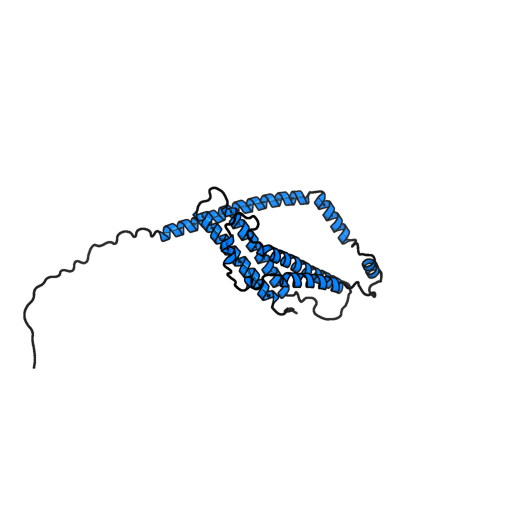 689 C CA . ALA A 1 96 ? -16.209 8.254 32.214 1.00 69.81 96 ALA A CA 1
ATOM 690 C C . ALA A 1 96 ? -16.478 9.022 33.527 1.00 69.81 96 ALA A C 1
ATOM 692 O O . ALA A 1 96 ? -15.603 9.112 34.383 1.00 69.81 96 ALA A O 1
ATOM 693 N N . ALA A 1 97 ? -17.686 9.574 33.695 1.00 69.88 97 ALA A N 1
ATOM 694 C CA . ALA A 1 97 ? -18.090 10.322 34.887 1.00 69.88 97 ALA A CA 1
ATOM 695 C C . ALA A 1 97 ? -18.575 9.432 36.045 1.00 69.88 97 ALA A C 1
ATOM 697 O O . ALA A 1 97 ? -18.609 9.891 37.184 1.00 69.88 97 ALA A O 1
ATOM 698 N N . ALA A 1 98 ? -18.954 8.179 35.773 1.00 67.00 98 ALA A N 1
ATOM 699 C CA . ALA A 1 98 ? -19.532 7.264 36.759 1.00 67.00 98 ALA A CA 1
ATOM 700 C C . ALA A 1 98 ? -18.510 6.678 37.764 1.00 67.00 98 ALA A C 1
ATOM 702 O O . ALA A 1 98 ? -18.886 5.895 38.633 1.00 67.00 98 ALA A O 1
ATOM 703 N N . GLY A 1 99 ? -17.246 7.115 37.706 1.00 63.62 99 GLY A N 1
ATOM 704 C CA . GLY A 1 99 ? -16.179 6.700 38.619 1.00 63.62 99 GLY A CA 1
ATOM 705 C C . GLY A 1 99 ? -15.542 5.351 38.244 1.00 63.62 99 GLY A C 1
ATOM 706 O O . GLY A 1 99 ? -16.020 4.676 37.335 1.00 63.62 99 GLY A O 1
ATOM 707 N N . PRO A 1 100 ? -14.454 4.949 38.926 1.00 60.56 100 PRO A N 1
ATOM 708 C CA . PRO A 1 100 ? -13.687 3.741 38.597 1.00 60.56 100 PRO A CA 1
ATOM 709 C C . PRO A 1 100 ? -14.446 2.420 38.827 1.00 60.56 100 PRO A C 1
ATOM 711 O O . PRO A 1 100 ? -14.059 1.404 38.261 1.00 60.56 100 PRO A O 1
ATOM 714 N N . ASP A 1 101 ? -15.530 2.434 39.611 1.00 56.81 101 ASP A N 1
ATOM 715 C CA . ASP A 1 101 ? -16.343 1.247 39.927 1.00 56.81 101 ASP A CA 1
ATOM 716 C C . ASP A 1 101 ? -17.493 1.005 38.929 1.00 56.81 101 ASP A C 1
ATOM 718 O O . ASP A 1 101 ? -18.190 -0.012 39.000 1.00 56.81 101 ASP A O 1
ATOM 722 N N . ALA A 1 102 ? -17.731 1.935 37.998 1.00 62.81 102 ALA A N 1
ATOM 723 C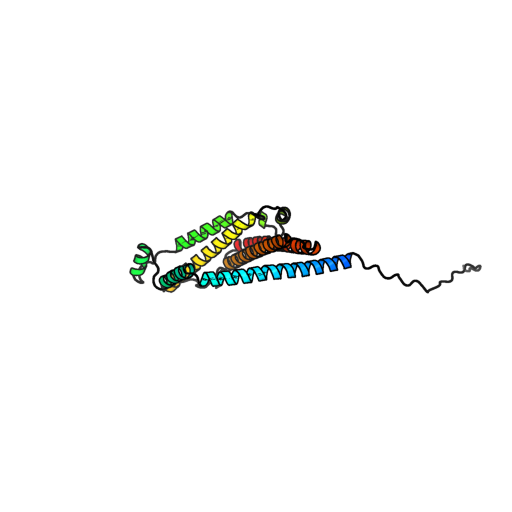 CA . ALA A 1 102 ? -18.764 1.790 36.981 1.00 62.81 102 ALA A CA 1
ATOM 724 C C . ALA A 1 102 ? -18.260 0.981 35.782 1.00 62.81 102 ALA A C 1
ATOM 726 O O . ALA A 1 102 ? -17.128 1.140 35.330 1.00 62.81 102 ALA A O 1
ATOM 727 N N . ALA A 1 103 ? -19.130 0.132 35.226 1.00 62.81 103 ALA A N 1
ATOM 728 C CA . ALA A 1 103 ? -18.788 -0.668 34.058 1.00 62.81 103 ALA A CA 1
ATOM 729 C C . ALA A 1 103 ? -18.413 0.251 32.874 1.00 62.81 103 ALA A C 1
ATOM 731 O O . ALA A 1 103 ? -19.246 1.068 32.458 1.00 62.81 103 ALA A O 1
ATOM 732 N N . PRO A 1 104 ? -17.191 0.137 32.318 1.00 68.19 104 PRO A N 1
ATOM 733 C CA . PRO A 1 104 ? -16.794 0.934 31.167 1.00 68.19 104 PRO A CA 1
ATOM 734 C C . PRO A 1 104 ? -17.678 0.601 29.961 1.00 68.19 104 PRO A C 1
ATOM 736 O O . PRO A 1 104 ? -18.249 -0.489 29.864 1.00 68.19 104 PRO A O 1
ATOM 739 N N . VAL A 1 105 ? -17.780 1.538 29.010 1.00 78.69 105 VAL A N 1
ATOM 740 C CA . VAL A 1 105 ? -18.412 1.237 27.718 1.00 78.69 105 VAL A CA 1
ATOM 741 C C . VAL A 1 105 ? -17.657 0.079 27.081 1.00 78.69 105 VAL A C 1
ATOM 743 O O . VAL A 1 105 ? -16.458 0.183 26.834 1.00 78.69 105 VAL A O 1
ATOM 746 N N . ASP A 1 106 ? -18.367 -1.009 26.798 1.00 83.19 106 ASP A N 1
ATOM 747 C CA . ASP A 1 106 ? -17.767 -2.170 26.161 1.00 83.19 106 ASP A CA 1
ATOM 748 C C . ASP A 1 106 ? -17.384 -1.842 24.711 1.00 83.19 106 ASP A C 1
ATOM 750 O O . ASP A 1 106 ? -18.240 -1.657 23.842 1.00 83.19 106 ASP A O 1
ATOM 754 N N . LEU A 1 107 ? -16.079 -1.754 24.456 1.00 87.25 107 LEU A N 1
ATOM 755 C CA . LEU A 1 107 ? -15.518 -1.492 23.133 1.00 87.25 107 LEU A CA 1
ATOM 756 C C . LEU A 1 107 ? -15.300 -2.778 22.321 1.00 87.25 107 LEU A C 1
ATOM 758 O O . LEU A 1 107 ? -15.060 -2.696 21.111 1.00 87.25 107 LEU A O 1
ATOM 762 N N . ARG A 1 108 ? -15.407 -3.964 22.941 1.00 88.94 108 ARG A N 1
ATOM 763 C CA . ARG A 1 108 ? -15.175 -5.256 22.273 1.00 88.94 108 ARG A CA 1
ATOM 764 C C . ARG A 1 108 ? -16.054 -5.442 21.029 1.00 88.94 108 ARG A C 1
ATOM 766 O O . ARG A 1 108 ? -15.491 -5.818 20.003 1.00 88.94 108 ARG A O 1
ATOM 773 N N . PRO A 1 109 ? -17.358 -5.079 21.019 1.00 92.31 109 PRO A N 1
ATOM 774 C CA . PRO A 1 109 ? -18.185 -5.177 19.814 1.00 92.31 109 PRO A CA 1
ATOM 775 C C . PRO A 1 109 ? -17.656 -4.357 18.627 1.00 92.31 109 PRO A C 1
ATOM 777 O O . PRO A 1 109 ? -17.775 -4.779 17.479 1.00 92.31 109 PRO A O 1
ATOM 780 N N . LEU A 1 110 ? -17.032 -3.198 18.878 1.00 90.81 110 LEU A N 1
ATOM 781 C CA . LEU A 1 110 ? -16.457 -2.363 17.815 1.00 90.81 110 LEU A CA 1
ATOM 782 C C . LEU A 1 110 ? -15.192 -2.994 17.221 1.00 90.81 110 LEU A C 1
ATOM 784 O O . LEU A 1 110 ? -14.980 -2.928 16.006 1.00 90.81 110 LEU A O 1
ATOM 788 N N . ALA A 1 111 ? -14.368 -3.627 18.057 1.00 90.62 111 ALA A N 1
ATOM 789 C CA . ALA A 1 111 ? -13.204 -4.376 17.595 1.00 90.62 111 ALA A CA 1
ATOM 790 C C . ALA A 1 111 ? -13.612 -5.644 16.831 1.00 90.62 111 ALA A C 1
ATOM 792 O O . ALA A 1 111 ? -13.029 -5.929 15.781 1.00 90.62 111 ALA A O 1
ATOM 793 N N . THR A 1 112 ? -14.654 -6.348 17.289 1.00 92.12 112 THR A N 1
ATOM 794 C CA . THR A 1 112 ? -15.250 -7.483 16.569 1.00 92.12 112 THR A CA 1
ATOM 795 C C . THR A 1 112 ? -15.770 -7.050 15.199 1.00 92.12 112 THR A C 1
ATOM 797 O O . THR A 1 112 ? -15.417 -7.672 14.205 1.00 92.12 112 THR A O 1
ATOM 800 N N . ALA A 1 113 ? -16.467 -5.916 15.088 1.00 93.88 113 ALA A N 1
ATOM 801 C CA . ALA A 1 113 ? -16.908 -5.393 13.789 1.00 93.88 113 ALA A CA 1
ATOM 802 C C . ALA A 1 113 ? -15.737 -5.021 12.849 1.00 93.88 113 ALA A C 1
ATOM 804 O O . ALA A 1 113 ? -15.846 -5.085 11.621 1.00 93.88 113 ALA A O 1
ATOM 805 N N . ALA A 1 114 ? -14.587 -4.599 13.389 1.00 94.06 114 ALA A N 1
ATOM 806 C CA . ALA A 1 114 ? -13.376 -4.404 12.589 1.00 94.06 114 ALA A CA 1
ATOM 807 C C . ALA A 1 114 ? -12.781 -5.739 12.109 1.00 94.06 114 ALA A C 1
ATOM 809 O O . ALA A 1 114 ? -12.349 -5.827 10.958 1.00 94.06 114 ALA A O 1
ATOM 810 N N . GLN A 1 115 ? -12.800 -6.765 12.963 1.00 93.44 115 GLN A N 1
ATOM 811 C CA . GLN A 1 115 ? -12.385 -8.122 12.619 1.00 93.44 115 GLN A CA 1
ATOM 812 C C . GLN A 1 115 ? -13.283 -8.734 11.538 1.00 93.44 115 GLN A C 1
ATOM 814 O O . GLN A 1 115 ? -12.757 -9.260 10.565 1.00 93.44 115 GLN A O 1
ATOM 819 N N . GLU A 1 116 ? -14.605 -8.620 11.669 1.00 94.81 116 GLU A N 1
ATOM 820 C CA . GLU A 1 116 ? -15.585 -9.137 10.703 1.00 94.81 116 GLU A CA 1
ATOM 821 C C . GLU A 1 116 ? -15.370 -8.534 9.313 1.00 94.81 116 GLU A C 1
ATOM 823 O O . GLU A 1 116 ? -15.188 -9.256 8.335 1.00 94.81 116 GLU A O 1
ATOM 828 N N . ARG A 1 117 ? -15.240 -7.203 9.222 1.00 96.19 117 ARG A N 1
ATOM 829 C CA . ARG A 1 117 ? -14.930 -6.533 7.946 1.00 96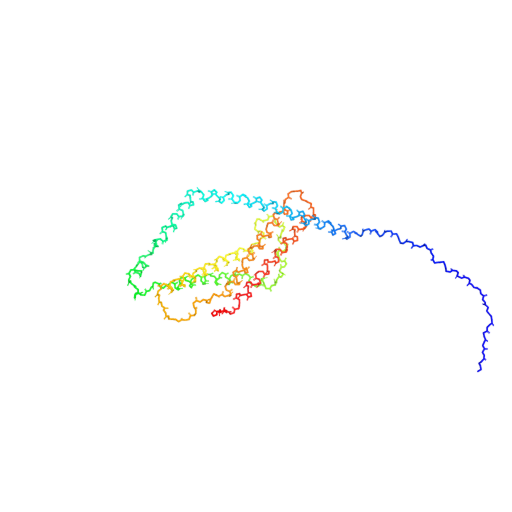.19 117 ARG A CA 1
ATOM 830 C C . ARG A 1 117 ? -13.626 -7.025 7.324 1.00 96.19 117 ARG A C 1
ATOM 832 O O . ARG A 1 117 ? -13.531 -7.126 6.102 1.00 96.19 117 ARG A O 1
ATOM 839 N N . LEU A 1 118 ? -12.612 -7.301 8.146 1.00 94.75 118 LEU A N 1
ATOM 840 C CA . LEU A 1 118 ? -11.355 -7.877 7.679 1.00 94.75 118 LEU A CA 1
ATOM 841 C C . LEU A 1 118 ? -11.561 -9.310 7.171 1.00 94.75 118 LEU A C 1
ATOM 843 O O . LEU A 1 118 ? -11.110 -9.621 6.071 1.00 94.75 118 LEU A O 1
ATOM 847 N N . THR A 1 119 ? -12.227 -10.175 7.938 1.00 93.56 119 THR A N 1
ATOM 848 C CA . THR A 1 119 ? -12.457 -11.573 7.548 1.00 93.56 119 THR A CA 1
ATOM 849 C C . THR A 1 119 ? -13.308 -11.677 6.289 1.00 93.56 119 THR A C 1
ATOM 851 O O . THR A 1 119 ? -12.977 -12.479 5.418 1.00 93.56 119 THR A O 1
ATOM 854 N N . ASP A 1 120 ? -14.318 -10.820 6.140 1.00 94.19 120 ASP A N 1
ATOM 855 C CA . ASP A 1 120 ? -15.183 -10.760 4.959 1.00 94.19 120 ASP A CA 1
ATOM 856 C C . ASP A 1 120 ? -14.400 -10.317 3.722 1.00 94.19 120 ASP A C 1
ATOM 858 O O . ASP A 1 120 ? -14.473 -10.946 2.664 1.00 94.19 120 ASP A O 1
ATOM 862 N N . ALA A 1 121 ? -13.583 -9.268 3.855 1.00 93.75 121 ALA A N 1
ATOM 863 C CA . ALA A 1 121 ? -12.734 -8.804 2.763 1.00 93.75 121 ALA A CA 1
ATOM 864 C C . ALA A 1 121 ? -11.691 -9.855 2.354 1.00 93.75 121 ALA A C 1
ATOM 866 O O . ALA A 1 121 ? -11.413 -10.008 1.167 1.00 93.75 121 ALA A O 1
ATOM 867 N N . VAL A 1 122 ? -11.136 -10.603 3.315 1.00 91.94 122 VAL A N 1
ATOM 868 C CA . VAL A 1 122 ? -10.219 -11.717 3.029 1.00 91.94 122 VAL A CA 1
ATOM 869 C C . VAL A 1 122 ? -10.946 -12.880 2.355 1.00 91.94 122 VAL A C 1
ATOM 871 O O . VAL A 1 122 ? -10.402 -13.462 1.419 1.00 91.94 122 VAL A O 1
ATOM 874 N N . ALA A 1 123 ? -12.169 -13.205 2.779 1.00 89.62 123 ALA A N 1
ATOM 875 C CA . ALA A 1 123 ? -12.983 -14.247 2.153 1.00 89.62 123 ALA A CA 1
ATOM 876 C C . ALA A 1 123 ? -13.349 -13.909 0.696 1.00 89.62 123 ALA A C 1
ATOM 878 O O . ALA A 1 123 ? -13.473 -14.813 -0.128 1.00 89.62 123 ALA A O 1
ATOM 879 N N . ALA A 1 124 ? -13.462 -12.619 0.368 1.00 88.50 124 ALA A N 1
ATOM 880 C CA . ALA A 1 124 ? -13.703 -12.132 -0.988 1.00 88.50 124 ALA A CA 1
ATOM 881 C C . ALA A 1 124 ? -12.444 -12.089 -1.883 1.00 88.50 124 ALA A C 1
ATOM 883 O O . ALA A 1 124 ? -12.561 -11.815 -3.080 1.00 88.50 124 ALA A O 1
ATOM 884 N N . LEU A 1 125 ? -11.239 -12.335 -1.347 1.00 85.62 125 LEU A N 1
ATOM 885 C CA . LEU A 1 125 ? -10.018 -12.353 -2.157 1.00 85.62 125 LEU A CA 1
ATOM 886 C C . LEU A 1 125 ? -9.986 -13.573 -3.098 1.00 85.62 125 LEU A C 1
ATOM 888 O O . LEU A 1 125 ? -10.401 -14.668 -2.710 1.00 85.62 125 LEU A O 1
ATOM 892 N N . PRO A 1 126 ? -9.396 -13.445 -4.304 1.00 72.12 126 PRO A N 1
ATOM 893 C CA . PRO A 1 126 ? -9.175 -14.567 -5.218 1.00 72.12 126 PRO A CA 1
ATOM 894 C C . PRO A 1 126 ? -8.023 -15.469 -4.725 1.00 72.12 126 PRO A C 1
ATOM 896 O O . PRO A 1 126 ? -6.962 -15.570 -5.338 1.00 72.12 126 PRO A O 1
ATOM 899 N N . LEU A 1 127 ? -8.222 -16.137 -3.584 1.00 60.19 127 LEU A N 1
ATOM 900 C CA . LEU A 1 127 ? -7.211 -16.955 -2.894 1.00 60.19 127 LEU A CA 1
ATOM 901 C C . LEU A 1 127 ? -6.852 -18.255 -3.635 1.00 60.19 127 LEU A C 1
ATOM 903 O O . LEU A 1 127 ? -5.859 -18.896 -3.296 1.00 60.19 127 LEU A O 1
ATOM 907 N N . VAL A 1 128 ? -7.656 -18.659 -4.624 1.00 53.69 128 VAL A N 1
ATOM 908 C CA . VAL A 1 128 ? -7.406 -19.844 -5.465 1.00 53.69 128 VAL A CA 1
ATOM 909 C C . VAL A 1 128 ? -6.322 -19.549 -6.509 1.00 53.69 128 VAL A C 1
ATOM 911 O O . VAL A 1 128 ? -5.460 -20.387 -6.753 1.00 53.69 128 VAL A O 1
ATOM 914 N N . THR A 1 129 ? -6.297 -18.329 -7.048 1.00 54.19 129 THR A N 1
ATOM 915 C CA . THR A 1 129 ? -5.306 -17.866 -8.033 1.00 54.19 129 THR A CA 1
ATOM 916 C C . THR A 1 129 ? -3.939 -17.575 -7.395 1.00 54.19 129 THR A C 1
ATOM 918 O O . THR A 1 129 ? -2.907 -17.759 -8.031 1.00 54.19 129 THR A O 1
ATOM 921 N N . ALA A 1 130 ? -3.917 -17.207 -6.108 1.00 50.16 130 ALA A N 1
ATOM 922 C CA . ALA A 1 130 ? -2.699 -16.975 -5.320 1.00 50.16 130 ALA A CA 1
ATOM 923 C C . ALA A 1 130 ? -2.008 -18.265 -4.813 1.00 50.16 130 ALA A C 1
ATOM 925 O O . ALA A 1 130 ? -0.999 -18.195 -4.113 1.00 50.16 130 ALA A O 1
ATOM 926 N N . GLY A 1 131 ? -2.548 -19.449 -5.137 1.00 48.22 131 GLY A N 1
ATOM 927 C CA . GLY A 1 131 ? -2.029 -20.743 -4.679 1.00 48.22 131 GLY A CA 1
ATOM 928 C C . GLY A 1 131 ? -0.737 -21.205 -5.363 1.00 48.22 131 GLY A C 1
ATOM 929 O O . GLY A 1 131 ? -0.148 -22.193 -4.927 1.00 48.22 131 GLY A O 1
ATOM 930 N N . SER A 1 132 ? -0.288 -20.504 -6.411 1.00 53.31 132 SER A N 1
ATOM 931 C CA . SER A 1 132 ? 0.997 -20.738 -7.071 1.00 53.31 132 SER A CA 1
ATOM 932 C C . SER A 1 132 ? 1.876 -19.489 -6.951 1.00 53.31 132 SER A C 1
ATOM 934 O O . SER A 1 132 ? 1.436 -18.417 -7.364 1.00 53.31 132 SER A O 1
ATOM 936 N N . PRO A 1 133 ? 3.123 -19.600 -6.455 1.00 52.16 133 PRO A N 1
ATOM 937 C CA . PRO A 1 133 ? 4.050 -18.468 -6.359 1.00 52.16 133 PRO A CA 1
ATOM 938 C C . PRO A 1 133 ? 4.427 -17.862 -7.724 1.00 52.16 133 PRO A C 1
ATOM 940 O O . PRO A 1 133 ? 4.970 -16.764 -7.772 1.00 52.16 133 PRO A O 1
ATOM 943 N N . TYR A 1 134 ? 4.109 -18.546 -8.830 1.00 54.94 134 TYR A N 1
ATOM 944 C CA . TYR A 1 134 ? 4.339 -18.079 -10.196 1.00 54.94 134 TYR A CA 1
ATOM 945 C C . TYR A 1 134 ? 3.057 -18.209 -11.024 1.00 54.94 134 TYR A C 1
ATOM 947 O O . TYR A 1 134 ? 2.902 -19.153 -11.802 1.00 54.94 134 TYR A O 1
ATOM 955 N N . ASN A 1 135 ? 2.111 -17.283 -10.853 1.00 57.19 135 ASN A N 1
ATOM 956 C CA . ASN A 1 135 ? 0.993 -17.168 -11.785 1.00 57.19 135 ASN A CA 1
ATOM 957 C C . ASN A 1 135 ? 1.409 -16.319 -13.004 1.00 57.19 135 ASN A C 1
ATOM 959 O O . ASN A 1 135 ? 1.737 -15.140 -12.876 1.00 57.19 135 ASN A O 1
ATOM 963 N N . ALA A 1 136 ? 1.399 -16.919 -14.196 1.00 51.91 136 ALA A N 1
ATOM 964 C CA . ALA A 1 136 ? 1.857 -16.294 -15.440 1.00 51.91 136 ALA A CA 1
ATOM 965 C C . ALA A 1 136 ? 0.882 -15.241 -16.014 1.00 51.91 136 ALA A C 1
ATOM 967 O O . ALA A 1 136 ? 1.249 -14.497 -16.925 1.00 51.91 136 ALA A O 1
ATOM 968 N N . GLU A 1 137 ? -0.342 -15.135 -15.486 1.00 54.91 137 GLU A N 1
ATOM 969 C CA . GLU A 1 137 ? -1.358 -14.178 -15.959 1.00 54.91 137 GLU A CA 1
ATOM 970 C C . GLU A 1 137 ? -0.921 -12.709 -15.805 1.00 54.91 137 GLU A C 1
ATOM 972 O O . GLU A 1 137 ? -1.276 -11.864 -16.630 1.00 54.91 137 GLU A O 1
ATOM 977 N N . ALA A 1 138 ? -0.079 -12.396 -14.811 1.00 52.97 138 ALA A N 1
ATOM 978 C CA . ALA A 1 138 ? 0.452 -11.047 -14.604 1.00 52.97 138 ALA A CA 1
ATOM 979 C C . ALA A 1 138 ? 1.368 -10.569 -15.750 1.00 52.97 138 ALA A C 1
ATOM 981 O O . ALA A 1 138 ? 1.490 -9.363 -15.973 1.00 52.97 138 ALA A O 1
ATOM 982 N N . LEU A 1 139 ? 1.980 -11.495 -16.500 1.00 54.62 139 LEU A N 1
ATOM 983 C CA . LEU A 1 139 ? 2.893 -11.186 -17.606 1.00 54.62 139 LEU A CA 1
ATOM 984 C C . LEU A 1 139 ? 2.152 -10.878 -18.917 1.00 54.62 139 LEU A C 1
ATOM 986 O O . LEU A 1 139 ? 2.670 -10.135 -19.748 1.00 54.62 139 LEU A O 1
ATOM 990 N N . VAL A 1 140 ? 0.932 -11.398 -19.097 1.00 52.16 140 VAL A N 1
ATOM 991 C CA . VAL A 1 140 ? 0.142 -11.226 -20.334 1.00 52.16 140 VAL A CA 1
ATOM 992 C C . VAL A 1 140 ? -0.446 -9.811 -20.444 1.00 52.16 140 VAL A C 1
ATOM 994 O O . VAL A 1 140 ? -0.605 -9.289 -21.546 1.00 52.16 140 VAL A O 1
ATOM 997 N N . HIS A 1 141 ? -0.703 -9.143 -19.314 1.00 53.53 141 HIS A N 1
ATOM 998 C CA . HIS A 1 141 ? -1.339 -7.818 -19.275 1.00 53.53 141 HIS A CA 1
ATOM 999 C C . HIS A 1 141 ? -0.366 -6.627 -19.143 1.00 53.53 141 HIS A C 1
ATOM 1001 O O . HIS A 1 141 ? -0.791 -5.479 -19.279 1.00 53.53 141 HIS A O 1
ATOM 1007 N N . GLY A 1 142 ? 0.939 -6.868 -18.954 1.00 51.34 142 GLY A N 1
ATOM 1008 C CA . GLY A 1 142 ? 1.952 -5.832 -18.667 1.00 51.34 142 GLY A CA 1
ATOM 1009 C C . GLY A 1 142 ? 2.253 -4.826 -19.795 1.00 51.34 142 GLY A C 1
ATOM 1010 O O . GLY A 1 142 ? 3.018 -3.884 -19.591 1.00 51.34 142 GLY A O 1
ATOM 1011 N N . LEU A 1 143 ? 1.654 -4.991 -20.979 1.00 52.88 143 LEU A N 1
ATOM 1012 C CA . LEU A 1 143 ? 1.844 -4.113 -22.145 1.00 52.88 143 LEU A CA 1
ATOM 1013 C C . LEU A 1 143 ? 0.555 -3.409 -22.605 1.00 52.88 143 LEU A C 1
ATOM 1015 O O . LEU A 1 143 ? 0.577 -2.702 -23.613 1.00 52.88 143 LEU A O 1
ATOM 1019 N N . SER A 1 144 ? -0.558 -3.564 -21.877 1.00 47.78 144 SER A N 1
ATOM 1020 C CA . SER A 1 144 ? -1.794 -2.841 -22.194 1.00 47.78 144 SER A CA 1
ATOM 1021 C C . SER A 1 144 ? -1.640 -1.337 -21.894 1.00 47.78 144 SER A C 1
ATOM 1023 O O . SER A 1 144 ? -1.069 -0.966 -20.861 1.00 47.78 144 SER A O 1
ATOM 1025 N N . PRO A 1 145 ? -2.137 -0.436 -22.765 1.00 49.28 145 PRO A N 1
ATOM 1026 C CA . PRO A 1 145 ? -2.151 1.006 -22.508 1.00 49.28 145 PRO A CA 1
ATOM 1027 C C . PRO A 1 145 ? -3.143 1.423 -21.405 1.00 49.28 145 PRO A C 1
ATOM 1029 O O . PRO A 1 145 ? -3.202 2.607 -21.075 1.00 49.28 145 PRO A O 1
ATOM 1032 N N . ASP A 1 146 ? -3.903 0.481 -20.841 1.00 47.97 146 ASP A N 1
ATOM 1033 C CA . ASP A 1 146 ? -4.922 0.732 -19.821 1.00 47.97 146 ASP A CA 1
ATOM 1034 C C . ASP A 1 146 ? -4.304 1.256 -18.497 1.00 47.97 146 ASP A C 1
ATOM 1036 O O . ASP A 1 146 ? -3.361 0.647 -17.977 1.00 47.97 146 ASP A O 1
ATOM 1040 N N . PRO A 1 147 ? -4.789 2.386 -17.936 1.00 51.72 147 PRO A N 1
ATOM 1041 C CA . PRO A 1 147 ? -4.323 2.939 -16.659 1.00 51.72 147 PRO A CA 1
ATOM 1042 C C . PRO A 1 147 ? -4.559 2.043 -15.431 1.00 51.72 147 PRO A C 1
ATOM 1044 O O . PRO A 1 147 ? -4.009 2.349 -14.371 1.00 51.72 147 PRO A O 1
ATOM 1047 N N . ALA A 1 148 ? -5.322 0.950 -15.545 1.00 52.34 148 ALA A N 1
ATOM 1048 C CA . ALA A 1 148 ? -5.465 -0.062 -14.495 1.00 52.34 148 ALA A CA 1
ATOM 1049 C C . ALA A 1 148 ? -4.745 -1.376 -14.876 1.00 52.34 148 ALA A C 1
ATOM 1051 O O . ALA A 1 148 ? -5.403 -2.379 -15.150 1.00 52.34 148 ALA A O 1
ATOM 1052 N N . PRO A 1 149 ? -3.396 -1.417 -14.887 1.00 58.69 149 PRO A N 1
ATOM 1053 C CA . PRO A 1 149 ? -2.646 -2.562 -15.412 1.00 58.69 149 PRO A CA 1
ATOM 1054 C C . PRO A 1 149 ? -2.888 -3.863 -14.628 1.00 58.69 149 PRO A C 1
ATOM 1056 O O . PRO A 1 149 ? -2.730 -4.948 -15.185 1.00 58.69 149 PRO A O 1
ATOM 1059 N N . HIS A 1 150 ? -3.304 -3.773 -13.357 1.00 65.81 150 HIS A N 1
ATOM 1060 C CA . HIS A 1 150 ? -3.505 -4.929 -12.479 1.00 65.81 150 HIS A CA 1
ATOM 1061 C C . HIS A 1 150 ? -4.737 -4.743 -11.564 1.00 65.81 150 HIS A C 1
ATOM 1063 O O . HIS A 1 150 ? -4.587 -4.413 -10.385 1.00 65.81 150 HIS A O 1
ATOM 1069 N N . PRO A 1 151 ? -5.972 -4.980 -12.055 1.00 67.44 151 PRO A N 1
ATOM 1070 C CA . PRO A 1 151 ? -7.201 -4.823 -11.259 1.00 67.44 151 PRO A CA 1
ATOM 1071 C C . PRO A 1 151 ? -7.236 -5.728 -10.018 1.00 67.44 151 PRO A C 1
ATOM 1073 O O . PRO A 1 151 ? -7.966 -5.468 -9.064 1.00 67.44 151 PRO A O 1
ATOM 1076 N N . GLN A 1 152 ? -6.410 -6.775 -10.010 1.00 76.19 152 GLN A N 1
ATOM 1077 C CA . GLN A 1 152 ? -6.286 -7.700 -8.898 1.00 76.19 152 GLN A CA 1
ATOM 1078 C C . GLN A 1 152 ? -5.610 -7.085 -7.668 1.00 76.19 152 GLN A C 1
ATOM 1080 O O . GLN A 1 152 ? -5.834 -7.612 -6.591 1.00 76.19 152 GLN A O 1
ATOM 1085 N N . ASP A 1 153 ? -4.828 -6.002 -7.771 1.00 87.44 153 ASP A N 1
ATOM 1086 C CA . ASP A 1 153 ? -4.050 -5.472 -6.634 1.00 87.44 153 ASP A CA 1
ATOM 1087 C C . ASP A 1 153 ? -4.920 -4.673 -5.635 1.00 87.44 153 ASP A C 1
ATOM 1089 O O . ASP A 1 153 ? -4.633 -4.637 -4.434 1.00 87.44 153 ASP A O 1
ATOM 1093 N N . ALA A 1 154 ? -6.023 -4.069 -6.099 1.00 88.44 154 ALA A N 1
ATOM 1094 C CA . ALA A 1 154 ? -6.871 -3.193 -5.282 1.00 88.44 154 ALA A CA 1
ATOM 1095 C C . ALA A 1 154 ? -7.547 -3.903 -4.083 1.00 88.44 154 ALA A C 1
ATOM 1097 O O . ALA A 1 154 ? -7.456 -3.376 -2.968 1.00 88.44 154 ALA A O 1
ATOM 1098 N N . PRO A 1 155 ? -8.148 -5.103 -4.231 1.00 91.56 155 PRO A N 1
ATOM 1099 C CA . PRO A 1 155 ? -8.659 -5.874 -3.093 1.00 91.56 155 PRO A CA 1
ATOM 1100 C C . PRO A 1 155 ? -7.596 -6.171 -2.023 1.00 91.56 155 PRO A C 1
ATOM 1102 O O . PRO A 1 155 ? -7.874 -6.070 -0.828 1.00 91.56 155 PRO A O 1
ATOM 1105 N N . TRP A 1 156 ? -6.351 -6.458 -2.421 1.00 92.81 156 TRP A N 1
ATOM 1106 C CA . TRP A 1 156 ? -5.254 -6.710 -1.476 1.00 92.81 156 TRP A CA 1
ATOM 1107 C C . TRP A 1 156 ? -4.839 -5.449 -0.715 1.00 92.81 156 TRP A C 1
ATOM 1109 O O . TRP A 1 156 ? -4.570 -5.505 0.488 1.00 92.81 156 TRP A O 1
ATOM 1119 N N . HIS A 1 157 ? -4.831 -4.287 -1.374 1.00 93.88 157 HIS A N 1
ATOM 1120 C CA . HIS A 1 157 ? -4.605 -3.011 -0.691 1.00 93.88 157 HIS A CA 1
ATOM 1121 C C . HIS A 1 157 ? -5.715 -2.687 0.315 1.00 93.88 157 HIS A C 1
ATOM 1123 O O . HIS A 1 157 ? -5.414 -2.185 1.403 1.00 93.88 157 HIS A O 1
ATOM 1129 N N . GLN A 1 158 ? -6.967 -3.024 -0.004 1.00 94.31 158 GLN A N 1
ATOM 1130 C CA . GLN A 1 158 ? -8.088 -2.861 0.920 1.00 94.31 158 GLN A CA 1
ATOM 1131 C C . GLN A 1 158 ? -7.946 -3.766 2.150 1.00 94.31 158 GLN A C 1
ATOM 1133 O O . GLN A 1 158 ? -8.087 -3.292 3.279 1.00 94.31 158 GLN A O 1
ATOM 1138 N N . VAL A 1 159 ? -7.588 -5.039 1.964 1.00 95.94 159 VAL A N 1
ATOM 1139 C CA . VAL A 1 159 ? -7.308 -5.956 3.083 1.00 95.94 159 VAL A CA 1
ATOM 1140 C C . VAL A 1 159 ? -6.159 -5.437 3.951 1.00 95.94 159 VAL A C 1
ATOM 1142 O O . VAL A 1 159 ? -6.254 -5.481 5.176 1.00 95.94 159 VAL A O 1
ATOM 1145 N N . ARG A 1 160 ? -5.109 -4.851 3.358 1.00 96.00 160 ARG A N 1
ATOM 1146 C CA . ARG A 1 160 ? -4.011 -4.225 4.119 1.00 96.00 160 ARG A CA 1
ATOM 1147 C C . ARG A 1 160 ? -4.490 -3.094 5.024 1.00 96.00 160 ARG A C 1
ATOM 1149 O O . ARG A 1 160 ? -4.019 -2.980 6.156 1.00 96.00 160 ARG A O 1
ATOM 1156 N N . LEU A 1 161 ? -5.399 -2.253 4.533 1.00 96.31 161 LEU A N 1
ATOM 1157 C CA . LEU A 1 161 ? -5.995 -1.184 5.333 1.00 96.31 161 LEU A CA 1
ATOM 1158 C C . LEU A 1 161 ? -6.835 -1.761 6.478 1.00 96.31 161 LEU A C 1
ATOM 1160 O O . LEU A 1 161 ? -6.648 -1.364 7.626 1.00 96.31 161 LEU A O 1
ATOM 1164 N N . LEU A 1 162 ? -7.714 -2.719 6.178 1.00 96.69 162 LEU A N 1
ATOM 1165 C CA . LEU A 1 162 ? -8.584 -3.354 7.172 1.00 96.69 162 LEU A CA 1
ATOM 1166 C C . LEU A 1 162 ? -7.786 -4.089 8.254 1.00 96.69 162 LEU A C 1
ATOM 1168 O O . LEU A 1 162 ? -8.129 -3.996 9.429 1.00 96.69 162 LEU A O 1
ATOM 1172 N N . LEU A 1 163 ? -6.676 -4.735 7.890 1.00 95.25 163 LEU A N 1
ATOM 1173 C CA . LEU A 1 163 ? -5.774 -5.381 8.842 1.00 95.25 163 LEU A CA 1
ATOM 1174 C C . LEU A 1 163 ? -5.152 -4.363 9.806 1.00 95.25 163 LEU A C 1
ATOM 1176 O O . LEU A 1 163 ? -5.117 -4.599 11.012 1.00 95.25 163 LEU A O 1
ATOM 1180 N N . ARG A 1 164 ? -4.693 -3.212 9.294 1.00 95.38 164 ARG A N 1
ATOM 1181 C CA . ARG A 1 164 ? -4.166 -2.127 10.140 1.00 95.38 164 ARG A CA 1
ATOM 1182 C C . ARG A 1 164 ? -5.241 -1.570 11.069 1.00 95.38 164 ARG A C 1
ATOM 1184 O O . ARG A 1 164 ? -4.956 -1.359 12.240 1.00 95.38 164 ARG A O 1
ATOM 1191 N N . LEU A 1 165 ? -6.465 -1.380 10.572 1.00 95.88 165 LEU A N 1
ATOM 1192 C CA . LEU A 1 165 ? -7.595 -0.927 11.390 1.00 95.88 165 LEU A CA 1
ATOM 1193 C C . LEU A 1 165 ? -7.940 -1.926 12.497 1.00 95.88 165 LEU A C 1
ATOM 1195 O O . LEU A 1 165 ? -8.160 -1.511 13.630 1.00 95.88 165 LEU A O 1
ATOM 1199 N N . HIS A 1 166 ? -7.950 -3.226 12.196 1.00 94.25 166 HIS A N 1
ATOM 1200 C CA . HIS A 1 166 ? -8.164 -4.260 13.205 1.00 94.25 166 HIS A CA 1
ATOM 1201 C C . HIS A 1 166 ? -7.050 -4.248 14.261 1.00 94.25 166 HIS A C 1
ATOM 1203 O O . HIS A 1 166 ? -7.350 -4.259 15.451 1.00 94.25 166 HIS A O 1
ATOM 1209 N N . ARG A 1 167 ? -5.780 -4.118 13.853 1.00 92.88 167 ARG A N 1
ATOM 1210 C CA . ARG A 1 167 ? -4.658 -4.004 14.798 1.00 92.88 167 ARG A CA 1
ATOM 1211 C C . ARG A 1 167 ? -4.783 -2.770 15.695 1.00 92.88 167 ARG A C 1
ATOM 1213 O O . ARG A 1 167 ? -4.657 -2.899 16.904 1.00 92.88 167 ARG A O 1
ATOM 1220 N N . TYR A 1 168 ? -5.109 -1.606 15.133 1.00 93.00 168 TYR A N 1
ATOM 1221 C CA . TYR A 1 168 ? -5.334 -0.388 15.921 1.00 93.00 168 TYR A CA 1
ATOM 1222 C C . TYR A 1 168 ? -6.549 -0.493 16.850 1.00 93.00 168 TYR A C 1
ATOM 1224 O O . TYR A 1 168 ? -6.534 0.084 17.933 1.00 93.00 168 TYR A O 1
ATOM 1232 N N . ALA A 1 169 ? -7.585 -1.247 16.471 1.00 91.56 169 ALA A N 1
ATOM 1233 C CA . ALA A 1 169 ? -8.707 -1.530 17.362 1.00 91.56 169 ALA A CA 1
ATOM 1234 C C . ALA A 1 169 ? -8.278 -2.397 18.558 1.00 91.56 169 ALA A C 1
ATOM 1236 O O . ALA A 1 169 ? -8.695 -2.118 19.678 1.00 91.56 169 ALA A O 1
ATOM 1237 N N . L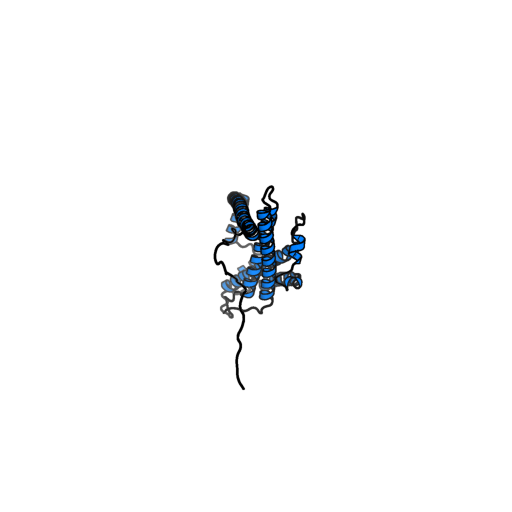EU A 1 170 ? -7.415 -3.398 18.345 1.00 89.75 170 LEU A N 1
ATOM 1238 C CA . LEU A 1 170 ? -6.842 -4.204 19.431 1.00 89.75 170 LEU A CA 1
ATOM 1239 C C . LEU A 1 170 ? -5.920 -3.375 20.339 1.00 89.75 170 LEU A C 1
ATOM 1241 O O . LEU A 1 170 ? -6.017 -3.484 21.556 1.00 89.75 170 LEU A O 1
ATOM 1245 N N . GLU A 1 171 ? -5.080 -2.506 19.766 1.00 89.69 171 GLU A N 1
ATOM 1246 C CA . GLU A 1 171 ? -4.231 -1.575 20.530 1.00 89.69 171 GLU A CA 1
ATOM 1247 C C . GLU A 1 171 ? -5.083 -0.617 21.389 1.00 89.69 171 GLU A C 1
ATOM 1249 O O . GLU A 1 171 ? -4.774 -0.384 22.558 1.00 89.69 171 GLU A O 1
ATOM 1254 N N . ALA A 1 172 ? -6.199 -0.114 20.848 1.00 88.69 172 ALA A N 1
ATOM 1255 C CA . ALA A 1 172 ? -7.138 0.722 21.595 1.00 88.69 172 ALA A CA 1
ATOM 1256 C C . ALA A 1 172 ? -7.828 -0.041 22.741 1.00 88.69 172 ALA A C 1
ATOM 1258 O O . ALA A 1 172 ? -7.964 0.512 23.831 1.00 88.69 172 ALA A O 1
ATOM 1259 N N . LEU A 1 173 ? -8.226 -1.304 22.525 1.00 86.69 173 LEU A N 1
ATOM 1260 C CA . LEU A 1 173 ? -8.785 -2.161 23.580 1.00 86.69 173 LEU A CA 1
ATOM 1261 C C . LEU A 1 173 ? -7.779 -2.401 24.711 1.00 86.69 173 LEU A C 1
ATOM 1263 O O . LEU A 1 173 ? -8.107 -2.169 25.874 1.00 86.69 173 LEU A O 1
ATOM 1267 N N . ALA A 1 174 ? -6.547 -2.787 24.372 1.00 82.50 174 ALA A N 1
ATOM 1268 C CA . ALA A 1 174 ? -5.493 -3.026 25.356 1.00 82.50 174 ALA A CA 1
ATOM 1269 C C . ALA A 1 174 ? -5.211 -1.774 26.208 1.00 82.50 174 ALA A C 1
ATOM 1271 O O . ALA A 1 174 ? -5.065 -1.862 27.428 1.00 82.50 174 ALA A O 1
ATOM 1272 N N . GLY A 1 175 ? -5.221 -0.587 25.588 1.00 78.62 175 GLY A N 1
ATOM 1273 C CA . GLY A 1 175 ? -5.089 0.685 26.301 1.00 78.62 175 GLY A CA 1
ATOM 1274 C C . GLY A 1 175 ? -6.207 0.941 27.322 1.00 78.62 175 GLY A C 1
ATOM 1275 O O . GLY A 1 175 ? -5.940 1.491 28.391 1.00 78.62 175 GLY A O 1
ATOM 1276 N N . THR A 1 176 ? -7.445 0.515 27.040 1.00 72.69 176 THR A N 1
ATOM 1277 C CA . THR A 1 176 ? -8.560 0.657 27.997 1.00 72.69 176 THR A CA 1
ATOM 1278 C C . THR A 1 176 ? -8.458 -0.289 29.189 1.00 72.69 176 THR A C 1
ATOM 1280 O O . THR A 1 176 ? -8.731 0.123 30.315 1.00 72.69 176 THR A O 1
ATOM 1283 N N . GLU A 1 177 ? -8.013 -1.526 28.971 1.00 67.88 177 GLU A N 1
ATOM 1284 C CA . GLU A 1 177 ? -7.861 -2.524 30.036 1.00 67.88 177 GLU A CA 1
ATOM 1285 C C . GLU A 1 177 ? -6.700 -2.170 30.978 1.00 67.88 177 GLU A C 1
ATOM 1287 O O . GLU A 1 177 ? -6.829 -2.299 32.197 1.00 67.88 177 GLU A O 1
ATOM 1292 N N . ALA A 1 178 ? -5.604 -1.625 30.433 1.00 64.38 178 ALA A N 1
ATOM 1293 C CA . ALA A 1 178 ? -4.472 -1.130 31.215 1.00 64.38 178 ALA A CA 1
ATOM 1294 C C . ALA A 1 178 ? -4.838 0.077 32.104 1.00 64.38 178 ALA A C 1
ATOM 1296 O O . ALA A 1 178 ? -4.360 0.179 33.234 1.00 64.38 178 ALA A O 1
ATOM 1297 N N . GLY A 1 179 ? -5.703 0.978 31.622 1.00 58.06 179 GLY A N 1
ATOM 1298 C CA . GLY A 1 179 ? -6.178 2.137 32.387 1.00 58.06 179 GLY A CA 1
ATOM 1299 C C . GLY A 1 179 ? -7.216 1.803 33.467 1.00 58.06 179 GLY A C 1
ATOM 1300 O O . GLY A 1 179 ? -7.328 2.536 34.447 1.00 58.06 179 GLY A O 1
ATOM 1301 N N . ALA A 1 180 ? -7.949 0.694 33.321 1.00 57.53 180 ALA A N 1
ATOM 1302 C CA . ALA A 1 180 ? -9.012 0.277 34.239 1.00 57.53 180 ALA A CA 1
ATOM 1303 C C . ALA A 1 180 ? -8.517 -0.494 35.481 1.00 57.53 180 ALA A C 1
ATOM 1305 O O . ALA A 1 180 ? -9.331 -0.926 36.293 1.00 57.53 180 ALA A O 1
ATOM 1306 N N . GLY A 1 181 ? -7.201 -0.695 35.649 1.00 52.78 181 GLY A N 1
ATOM 1307 C CA . GLY A 1 181 ? -6.633 -1.329 36.846 1.00 52.78 181 GLY A CA 1
ATOM 1308 C C . GLY A 1 181 ? -7.096 -2.771 37.092 1.00 52.78 181 GLY A C 1
ATOM 1309 O O . GLY A 1 181 ? -6.973 -3.268 38.212 1.00 52.78 181 GLY A O 1
ATOM 1310 N N . VAL A 1 182 ? -7.629 -3.455 36.072 1.00 53.22 182 VAL A N 1
ATOM 1311 C CA . VAL A 1 182 ? -8.112 -4.837 36.185 1.00 53.22 182 VAL A CA 1
ATOM 1312 C C . VAL A 1 182 ? -6.907 -5.778 36.250 1.00 53.22 182 VAL A C 1
ATOM 1314 O O . VAL A 1 182 ? -6.459 -6.349 35.259 1.00 53.22 182 VAL A O 1
ATOM 1317 N N . ALA A 1 183 ? -6.357 -5.932 37.453 1.00 47.41 183 ALA A N 1
ATOM 1318 C CA . ALA A 1 183 ? -5.373 -6.950 37.802 1.00 47.41 183 ALA A CA 1
ATOM 1319 C C . ALA A 1 183 ? -6.061 -8.327 37.840 1.00 47.41 183 ALA A C 1
ATOM 1321 O O . ALA A 1 183 ? -6.396 -8.840 38.907 1.00 47.41 183 ALA A O 1
ATOM 1322 N N . GLY A 1 184 ? -6.359 -8.898 36.670 1.00 40.94 184 GLY A N 1
ATOM 1323 C CA . GLY A 1 184 ? -7.266 -10.045 36.598 1.00 40.94 184 GLY A CA 1
ATOM 1324 C C . GLY A 1 184 ? -7.237 -10.867 35.312 1.00 40.94 184 GLY A C 1
ATOM 1325 O O . GLY A 1 184 ? -8.300 -11.196 34.807 1.00 40.94 184 GLY A O 1
ATOM 1326 N N . GLY A 1 185 ? -6.049 -11.267 34.843 1.00 39.84 185 GLY A N 1
ATOM 1327 C CA . GLY A 1 185 ? -5.859 -12.580 34.205 1.00 39.84 185 GLY A CA 1
ATOM 1328 C C . GLY A 1 185 ? -5.748 -12.658 32.671 1.00 39.84 185 GLY A C 1
ATOM 1329 O O . GLY A 1 185 ? -6.722 -12.455 31.958 1.00 39.84 185 GLY A O 1
ATOM 1330 N N . ALA A 1 186 ? -4.586 -13.173 32.234 1.00 39.56 186 ALA A N 1
ATOM 1331 C CA . ALA A 1 186 ? -4.179 -13.655 30.896 1.00 39.56 186 ALA A CA 1
ATOM 1332 C C . ALA A 1 186 ? -3.475 -12.624 29.975 1.00 39.56 186 ALA A C 1
ATOM 1334 O O . ALA A 1 186 ? -3.742 -11.433 30.064 1.00 39.56 186 ALA A O 1
ATOM 1335 N N . PRO A 1 187 ? -2.480 -13.069 29.174 1.00 47.47 187 PRO A N 1
ATOM 1336 C CA . PRO A 1 187 ? -1.215 -12.359 28.979 1.00 47.47 187 PRO A CA 1
ATOM 1337 C C . PRO A 1 187 ? -1.361 -11.069 28.170 1.00 47.47 187 PRO A C 1
ATOM 1339 O O . PRO A 1 187 ? -1.877 -11.065 27.054 1.00 47.47 187 PRO A O 1
ATOM 1342 N N . GLN A 1 188 ? -0.830 -10.001 28.763 1.00 49.25 188 GLN A N 1
ATOM 1343 C CA . GLN A 1 188 ? -0.850 -8.609 28.316 1.00 49.25 188 GLN A CA 1
ATOM 1344 C C . GLN A 1 188 ? 0.069 -8.280 27.125 1.00 49.25 188 GLN A C 1
ATOM 1346 O O . GLN A 1 188 ? 0.058 -7.138 26.692 1.00 49.25 188 GLN A O 1
ATOM 1351 N N . ASP A 1 189 ? 0.807 -9.233 26.550 1.00 50.66 189 ASP A N 1
ATOM 1352 C CA . ASP A 1 189 ? 1.825 -8.928 25.525 1.00 50.66 189 ASP A CA 1
ATOM 1353 C C . ASP A 1 189 ? 1.884 -9.917 24.353 1.00 50.66 189 ASP A C 1
ATOM 1355 O O . ASP A 1 189 ? 2.815 -9.898 23.545 1.00 50.66 189 ASP A O 1
ATOM 1359 N N . ALA A 1 190 ? 0.859 -10.754 24.186 1.00 55.00 190 ALA A N 1
ATOM 1360 C CA . ALA A 1 190 ? 0.801 -11.668 23.055 1.00 55.00 190 ALA A CA 1
ATOM 1361 C C . ALA A 1 190 ? 0.413 -10.927 21.767 1.00 55.00 190 ALA A C 1
ATOM 1363 O O . ALA A 1 190 ? -0.698 -11.078 21.248 1.00 55.00 190 ALA A O 1
ATOM 1364 N N . VAL A 1 191 ? 1.337 -10.124 21.239 1.00 62.44 191 VAL A N 1
ATOM 1365 C CA . VAL A 1 191 ? 1.260 -9.603 19.879 1.00 62.44 191 VAL A CA 1
ATOM 1366 C C . VAL A 1 191 ? 1.017 -10.793 18.964 1.00 62.44 191 VAL A C 1
ATOM 1368 O O . VAL A 1 191 ? 1.833 -11.714 18.903 1.00 62.44 191 VAL A O 1
ATOM 1371 N N . ASP A 1 192 ? -0.127 -10.800 18.281 1.00 78.00 192 ASP A N 1
ATOM 1372 C CA . ASP A 1 192 ? -0.460 -11.888 17.375 1.00 78.00 192 ASP A CA 1
ATOM 1373 C C . ASP A 1 192 ? 0.547 -11.879 16.218 1.00 78.00 192 ASP A C 1
ATOM 1375 O O . ASP A 1 192 ? 0.446 -11.103 15.258 1.00 78.00 192 ASP A O 1
ATOM 1379 N N . VAL A 1 193 ? 1.551 -12.752 16.332 1.00 84.38 193 VAL A N 1
ATOM 1380 C CA . VAL A 1 193 ? 2.638 -12.919 15.362 1.00 84.38 193 VAL A CA 1
ATOM 1381 C C . VAL A 1 193 ? 2.062 -13.208 13.981 1.00 84.38 193 VAL A C 1
ATOM 1383 O O . VAL A 1 193 ? 2.632 -12.800 12.967 1.00 84.38 193 VAL A O 1
ATOM 1386 N N . ARG A 1 194 ? 0.888 -13.848 13.924 1.00 85.81 194 ARG A N 1
ATOM 1387 C CA . ARG A 1 194 ? 0.168 -14.097 12.680 1.00 85.81 194 ARG A CA 1
ATOM 1388 C C . ARG A 1 194 ? -0.254 -12.799 12.004 1.00 85.81 194 ARG A C 1
ATOM 1390 O O . ARG A 1 194 ? -0.053 -12.658 10.798 1.00 85.81 194 ARG A O 1
ATOM 1397 N N . LEU A 1 195 ? -0.835 -11.861 12.756 1.00 88.88 195 LEU A N 1
ATOM 1398 C CA . LEU A 1 195 ? -1.282 -10.569 12.227 1.00 88.88 195 LEU A CA 1
ATOM 1399 C C . LEU A 1 195 ? -0.098 -9.705 11.792 1.00 88.88 195 LEU A C 1
ATOM 1401 O O . LEU A 1 195 ? -0.191 -9.034 10.761 1.00 88.88 195 LEU A O 1
ATOM 1405 N N . LEU A 1 196 ? 1.023 -9.755 12.519 1.00 90.25 196 LEU A N 1
ATOM 1406 C CA . LEU A 1 196 ? 2.256 -9.086 12.096 1.00 90.25 196 LEU A CA 1
ATOM 1407 C C . LEU A 1 196 ? 2.794 -9.666 10.788 1.00 90.25 196 LEU A C 1
ATOM 1409 O O . LEU A 1 196 ? 2.968 -8.919 9.826 1.00 90.25 196 LEU A O 1
ATOM 1413 N N . ALA A 1 197 ? 2.966 -10.987 10.710 1.00 91.81 197 ALA A N 1
ATOM 1414 C CA . ALA A 1 197 ? 3.461 -11.656 9.509 1.00 91.81 197 ALA A CA 1
ATOM 1415 C C . ALA A 1 197 ? 2.532 -11.437 8.299 1.00 91.81 197 ALA A C 1
ATOM 1417 O O . ALA A 1 197 ? 2.990 -11.221 7.175 1.00 91.81 197 ALA A O 1
ATOM 1418 N N . ALA A 1 198 ? 1.213 -11.453 8.516 1.00 92.69 198 ALA A N 1
ATOM 1419 C CA . ALA A 1 198 ? 0.229 -11.093 7.498 1.00 92.69 198 ALA A CA 1
ATOM 1420 C C . ALA A 1 198 ? 0.375 -9.626 7.055 1.00 92.69 198 ALA A C 1
ATOM 1422 O O . ALA A 1 198 ? 0.356 -9.334 5.859 1.00 92.69 198 ALA A O 1
ATOM 1423 N N . GLY A 1 199 ? 0.581 -8.701 7.995 1.00 94.19 199 GLY A N 1
ATOM 1424 C CA . GLY A 1 199 ? 0.789 -7.284 7.698 1.00 94.19 199 GLY A CA 1
ATOM 1425 C C . GLY A 1 199 ? 2.076 -7.011 6.926 1.00 94.19 199 GLY A C 1
ATOM 1426 O O . GLY A 1 199 ? 2.067 -6.217 5.984 1.00 94.19 199 GLY A O 1
ATOM 1427 N N . GLU A 1 200 ? 3.163 -7.696 7.271 1.00 95.44 200 GLU A N 1
ATOM 1428 C CA . GLU A 1 200 ? 4.434 -7.641 6.546 1.00 95.44 200 GLU A CA 1
ATOM 1429 C C . GLU A 1 200 ? 4.295 -8.159 5.115 1.00 95.44 200 GLU A C 1
ATOM 1431 O O . GLU A 1 200 ? 4.750 -7.498 4.181 1.00 95.44 200 GLU A O 1
ATOM 1436 N N . ALA A 1 201 ? 3.614 -9.292 4.921 1.00 95.38 201 ALA A N 1
ATOM 1437 C CA . ALA A 1 201 ? 3.327 -9.816 3.589 1.00 95.38 201 ALA A CA 1
ATOM 1438 C C . ALA A 1 201 ? 2.530 -8.805 2.744 1.00 95.38 201 ALA A C 1
ATOM 1440 O O . ALA A 1 201 ? 2.894 -8.534 1.602 1.00 95.38 201 ALA A O 1
ATOM 1441 N N . LEU A 1 202 ? 1.504 -8.161 3.310 1.00 95.50 202 LEU A N 1
ATOM 1442 C CA . LEU A 1 202 ? 0.727 -7.142 2.594 1.00 95.50 202 LEU A CA 1
ATOM 1443 C C . LEU A 1 202 ? 1.505 -5.841 2.332 1.00 95.50 202 LEU A C 1
ATOM 1445 O O . LEU A 1 202 ? 1.217 -5.141 1.358 1.00 95.50 202 LEU A O 1
ATOM 1449 N N . ASN A 1 203 ? 2.482 -5.491 3.175 1.00 96.81 203 ASN A N 1
ATOM 1450 C CA . ASN A 1 203 ? 3.393 -4.379 2.892 1.00 96.81 203 ASN A CA 1
ATOM 1451 C C . ASN A 1 203 ? 4.315 -4.726 1.716 1.00 96.81 203 ASN A C 1
ATOM 1453 O O . ASN A 1 203 ? 4.362 -3.951 0.765 1.00 96.81 203 ASN A O 1
ATOM 1457 N N . ARG A 1 204 ? 4.932 -5.918 1.718 1.00 96.69 204 ARG A N 1
ATOM 1458 C CA . ARG A 1 204 ? 5.743 -6.404 0.586 1.00 96.69 204 ARG A CA 1
ATOM 1459 C C . ARG A 1 204 ? 4.948 -6.446 -0.716 1.00 96.69 204 ARG A C 1
ATOM 1461 O O . ARG A 1 204 ? 5.440 -5.964 -1.726 1.00 96.69 204 ARG A O 1
ATOM 1468 N N . HIS A 1 205 ? 3.699 -6.920 -0.679 1.00 95.06 205 HIS A N 1
ATOM 1469 C CA . HIS A 1 205 ? 2.792 -6.866 -1.830 1.00 95.06 205 HIS A CA 1
ATOM 1470 C C . HIS A 1 205 ? 2.652 -5.439 -2.376 1.00 95.06 205 HIS A C 1
ATOM 1472 O O . HIS A 1 205 ? 2.768 -5.216 -3.578 1.00 95.06 205 HIS A O 1
ATOM 1478 N N . ARG A 1 206 ? 2.383 -4.459 -1.501 1.00 95.88 206 ARG A N 1
ATOM 1479 C CA . ARG A 1 206 ? 2.224 -3.058 -1.911 1.00 95.88 206 ARG A CA 1
ATOM 1480 C C . ARG A 1 206 ? 3.509 -2.490 -2.496 1.00 95.88 206 ARG A C 1
ATOM 1482 O O . ARG A 1 206 ? 3.446 -1.833 -3.530 1.00 95.88 206 ARG A O 1
ATOM 1489 N N . ASP A 1 207 ? 4.640 -2.725 -1.847 1.00 97.12 207 ASP A N 1
ATOM 1490 C CA . ASP A 1 207 ? 5.916 -2.156 -2.278 1.00 97.12 207 ASP A CA 1
ATOM 1491 C C . ASP A 1 207 ? 6.374 -2.770 -3.609 1.00 97.12 207 ASP A C 1
ATOM 1493 O O . ASP A 1 207 ? 6.778 -2.033 -4.507 1.00 97.12 207 ASP A O 1
ATOM 1497 N N . ALA A 1 208 ? 6.203 -4.084 -3.792 1.00 95.50 208 ALA A N 1
ATOM 1498 C CA . ALA A 1 208 ? 6.475 -4.765 -5.056 1.00 95.50 208 ALA A CA 1
ATOM 1499 C C . ALA A 1 208 ? 5.535 -4.296 -6.183 1.00 95.50 208 ALA A C 1
ATOM 1501 O O . ALA A 1 208 ? 5.986 -4.034 -7.298 1.00 95.50 208 ALA A O 1
ATOM 1502 N N . ALA A 1 209 ? 4.238 -4.110 -5.904 1.00 92.31 209 ALA A N 1
ATOM 1503 C CA . ALA A 1 209 ? 3.288 -3.590 -6.891 1.00 92.31 209 ALA A CA 1
ATOM 1504 C C . ALA A 1 209 ? 3.653 -2.164 -7.348 1.00 92.31 209 ALA A C 1
ATOM 1506 O O . ALA A 1 209 ? 3.639 -1.870 -8.547 1.00 92.31 209 ALA A O 1
ATOM 1507 N N . GLU A 1 210 ? 4.043 -1.286 -6.419 1.00 94.31 210 GLU A N 1
ATOM 1508 C CA . GLU A 1 210 ? 4.504 0.067 -6.751 1.00 94.31 210 GLU A CA 1
ATOM 1509 C C . GLU A 1 210 ? 5.846 0.071 -7.490 1.00 94.31 210 GLU A C 1
ATOM 1511 O O . GLU A 1 210 ? 6.012 0.830 -8.448 1.00 94.31 210 GLU A O 1
ATOM 1516 N N . ALA A 1 211 ? 6.784 -0.799 -7.106 1.00 95.38 211 ALA A N 1
ATOM 1517 C CA . ALA A 1 211 ? 8.056 -0.961 -7.805 1.00 95.38 211 ALA A CA 1
ATOM 1518 C C . ALA A 1 211 ? 7.853 -1.465 -9.245 1.00 95.38 211 ALA A C 1
ATOM 1520 O O . ALA A 1 211 ? 8.448 -0.920 -10.180 1.00 95.38 211 ALA A O 1
ATOM 1521 N N . ALA A 1 212 ? 6.960 -2.439 -9.448 1.00 92.00 212 ALA A N 1
ATOM 1522 C CA . ALA A 1 212 ? 6.585 -2.934 -10.771 1.00 92.00 212 ALA A CA 1
ATOM 1523 C C . ALA A 1 212 ? 5.978 -1.821 -11.641 1.00 92.00 212 ALA A C 1
ATOM 1525 O O . ALA A 1 212 ? 6.328 -1.700 -12.820 1.00 92.00 212 ALA A O 1
ATOM 1526 N N . ALA A 1 213 ? 5.100 -0.991 -11.068 1.00 90.25 213 ALA A N 1
ATOM 1527 C CA . ALA A 1 213 ? 4.505 0.149 -11.760 1.00 90.25 213 ALA A CA 1
ATOM 1528 C C . ALA A 1 213 ? 5.553 1.219 -12.112 1.00 90.25 213 ALA A C 1
ATOM 1530 O O . ALA A 1 213 ? 5.549 1.741 -13.229 1.00 90.25 213 ALA A O 1
ATOM 1531 N N . ALA A 1 214 ? 6.493 1.507 -11.206 1.00 93.31 214 ALA A N 1
ATOM 1532 C CA . ALA A 1 214 ? 7.592 2.436 -11.459 1.00 93.31 214 ALA A CA 1
ATOM 1533 C C . ALA A 1 214 ? 8.513 1.944 -12.589 1.00 93.31 214 ALA A C 1
ATOM 1535 O O . ALA A 1 214 ? 8.861 2.723 -13.478 1.00 93.31 214 ALA A O 1
ATOM 1536 N N . ALA A 1 215 ? 8.857 0.651 -12.607 1.00 92.94 215 ALA A N 1
ATOM 1537 C CA . ALA A 1 215 ? 9.645 0.044 -13.679 1.00 92.94 215 ALA A CA 1
ATOM 1538 C C . ALA A 1 215 ? 8.921 0.119 -15.037 1.00 92.94 215 ALA A C 1
ATOM 1540 O O . ALA A 1 215 ? 9.516 0.541 -16.033 1.00 92.94 215 ALA A O 1
ATOM 1541 N N . ALA A 1 216 ? 7.623 -0.208 -15.070 1.00 90.19 216 ALA A N 1
ATOM 1542 C CA . ALA A 1 216 ? 6.801 -0.109 -16.277 1.00 90.19 216 ALA A CA 1
ATOM 1543 C C . ALA A 1 216 ? 6.688 1.338 -16.783 1.00 90.19 216 ALA A C 1
ATOM 1545 O O . ALA A 1 216 ? 6.820 1.594 -17.982 1.00 90.19 216 ALA A O 1
ATOM 1546 N N . GLN A 1 217 ? 6.500 2.305 -15.881 1.00 90.69 217 GLN A N 1
ATOM 1547 C CA . GLN A 1 217 ? 6.450 3.720 -16.240 1.00 90.69 217 GLN A CA 1
ATOM 1548 C C . GLN A 1 217 ? 7.805 4.222 -16.758 1.00 90.69 217 GLN A C 1
ATOM 1550 O O . GLN A 1 217 ? 7.853 4.946 -17.754 1.00 90.69 217 GLN A O 1
ATOM 1555 N N . ALA A 1 218 ? 8.914 3.805 -16.141 1.00 93.06 218 ALA A N 1
ATOM 1556 C CA . ALA A 1 218 ? 10.256 4.140 -16.607 1.00 93.06 218 ALA A CA 1
ATOM 1557 C C . ALA A 1 218 ? 10.535 3.567 -18.006 1.00 93.06 218 ALA A C 1
ATOM 1559 O O . ALA A 1 218 ? 11.154 4.249 -18.827 1.00 93.06 218 ALA A O 1
ATOM 1560 N N . ALA A 1 219 ? 10.025 2.371 -18.319 1.00 91.25 219 ALA A N 1
ATOM 1561 C CA . ALA A 1 219 ? 10.154 1.754 -19.641 1.00 91.25 219 ALA A CA 1
ATOM 1562 C C . ALA A 1 219 ? 9.429 2.539 -20.752 1.00 91.25 219 ALA A C 1
ATOM 1564 O O . ALA A 1 219 ? 9.792 2.423 -21.921 1.00 91.25 219 ALA A O 1
ATOM 1565 N N . ARG A 1 220 ? 8.457 3.393 -20.401 1.00 90.31 220 ARG A N 1
ATOM 1566 C CA . ARG A 1 220 ? 7.764 4.303 -21.335 1.00 90.31 220 ARG A CA 1
ATOM 1567 C C . ARG A 1 220 ? 8.530 5.610 -21.592 1.00 90.31 220 ARG A C 1
ATOM 1569 O O . ARG A 1 220 ? 8.043 6.476 -22.318 1.00 90.31 220 ARG A O 1
ATOM 1576 N N . THR A 1 221 ? 9.720 5.785 -21.010 1.00 93.38 221 THR A N 1
ATOM 1577 C CA . THR A 1 221 ? 10.544 6.985 -21.224 1.00 93.38 221 THR A CA 1
ATOM 1578 C C . THR A 1 221 ? 10.981 7.072 -22.695 1.00 93.38 221 THR A C 1
ATOM 1580 O O . THR A 1 221 ? 11.538 6.109 -23.226 1.00 93.38 221 THR A O 1
ATOM 1583 N N . PRO A 1 222 ? 10.786 8.214 -23.379 1.00 92.94 222 PRO A N 1
ATOM 1584 C CA . PRO A 1 222 ? 11.173 8.346 -24.778 1.00 92.94 222 PRO A CA 1
ATOM 1585 C C . PRO A 1 222 ? 12.694 8.235 -24.953 1.00 92.94 222 PRO A C 1
ATOM 1587 O O . PRO A 1 222 ? 13.460 8.739 -24.133 1.00 92.94 222 PRO A O 1
ATOM 1590 N N . ARG A 1 223 ? 13.128 7.650 -26.079 1.00 93.56 223 ARG A N 1
ATOM 1591 C CA . ARG A 1 223 ? 14.544 7.552 -26.499 1.00 93.56 223 ARG A CA 1
ATOM 1592 C C . ARG A 1 223 ? 15.460 6.744 -25.559 1.00 93.56 223 ARG A C 1
ATOM 1594 O O . ARG A 1 223 ? 16.672 6.955 -25.564 1.00 93.56 223 ARG A O 1
ATOM 1601 N N . ILE A 1 224 ? 14.924 5.801 -24.784 1.00 94.81 224 ILE A N 1
ATOM 1602 C CA . ILE A 1 224 ? 15.754 4.820 -24.064 1.00 94.81 224 ILE A CA 1
ATOM 1603 C C . ILE A 1 224 ? 16.289 3.739 -25.015 1.00 94.81 224 ILE A C 1
ATOM 1605 O O . ILE A 1 224 ? 15.663 3.411 -26.021 1.00 94.81 224 ILE A O 1
ATOM 1609 N N . ALA A 1 225 ? 17.457 3.174 -24.704 1.00 94.19 225 ALA A N 1
ATOM 1610 C CA . ALA A 1 225 ? 18.036 2.094 -25.502 1.00 94.19 225 ALA A CA 1
ATOM 1611 C C . ALA A 1 225 ? 17.240 0.779 -25.330 1.00 94.19 225 ALA A C 1
ATOM 1613 O O . ALA A 1 225 ? 16.783 0.504 -24.217 1.00 94.19 225 ALA A O 1
ATOM 1614 N N . PRO A 1 226 ? 17.149 -0.092 -26.357 1.00 92.88 226 PRO A N 1
ATOM 1615 C CA . PRO A 1 226 ? 16.436 -1.371 -26.251 1.00 92.88 226 PRO A CA 1
ATOM 1616 C C . PRO A 1 226 ? 16.915 -2.264 -25.097 1.00 92.88 226 PRO A C 1
ATOM 1618 O O . PRO A 1 226 ? 16.100 -2.842 -24.388 1.00 92.88 226 PRO A O 1
ATOM 1621 N N . ALA A 1 227 ? 18.228 -2.321 -24.838 1.00 93.12 227 ALA A N 1
ATOM 1622 C CA . ALA A 1 227 ? 18.785 -3.080 -23.712 1.00 93.12 227 ALA A CA 1
ATOM 1623 C C . ALA A 1 227 ? 18.331 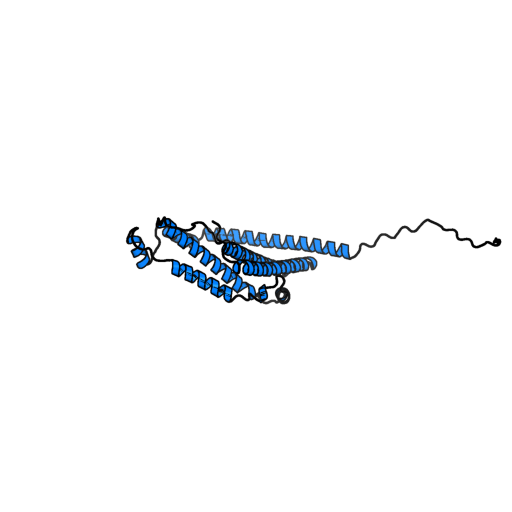-2.540 -22.340 1.00 93.12 227 ALA A C 1
ATOM 1625 O O . ALA A 1 227 ? 18.162 -3.304 -21.394 1.00 93.12 227 ALA A O 1
ATOM 1626 N N . THR A 1 228 ? 18.102 -1.227 -22.232 1.00 95.06 228 THR A N 1
ATOM 1627 C CA . THR A 1 228 ? 17.558 -0.588 -21.025 1.00 95.06 228 THR A CA 1
ATOM 1628 C C . THR A 1 228 ? 16.076 -0.909 -20.854 1.00 95.06 228 THR A C 1
ATOM 1630 O O . THR A 1 228 ? 15.660 -1.257 -19.754 1.00 95.06 228 THR A O 1
ATOM 1633 N N . ALA A 1 229 ? 15.292 -0.852 -21.936 1.00 92.19 229 ALA A N 1
ATOM 1634 C CA . ALA A 1 229 ? 13.883 -1.247 -21.913 1.00 92.19 229 ALA A CA 1
ATOM 1635 C C . ALA A 1 229 ? 13.714 -2.727 -21.524 1.00 92.19 229 ALA A C 1
ATOM 1637 O O . ALA A 1 229 ? 12.872 -3.046 -20.691 1.00 92.19 229 ALA A O 1
ATOM 1638 N N . TYR A 1 230 ? 14.566 -3.613 -22.054 1.00 92.50 230 TYR A N 1
ATOM 1639 C CA . TYR A 1 230 ? 14.595 -5.027 -21.673 1.00 92.50 230 TYR A CA 1
ATOM 1640 C C . TYR A 1 230 ? 14.884 -5.212 -20.178 1.00 92.50 230 TYR A C 1
ATOM 1642 O O . TYR A 1 230 ? 14.144 -5.917 -19.498 1.00 92.50 230 TYR A O 1
ATOM 1650 N N . ALA A 1 231 ? 15.912 -4.542 -19.645 1.00 95.19 231 ALA A N 1
ATOM 1651 C CA . ALA A 1 231 ? 16.241 -4.623 -18.222 1.00 95.19 231 ALA A CA 1
ATOM 1652 C C . ALA A 1 231 ? 15.085 -4.141 -17.322 1.00 95.19 231 ALA A C 1
ATOM 1654 O O . ALA A 1 231 ? 14.797 -4.772 -16.308 1.00 95.19 231 ALA A O 1
ATOM 1655 N N . LEU A 1 232 ? 14.385 -3.068 -17.710 1.00 94.12 232 LEU A N 1
ATOM 1656 C CA . LEU A 1 232 ? 13.193 -2.586 -16.999 1.00 94.12 232 LEU A CA 1
ATOM 1657 C C . LEU A 1 232 ? 12.014 -3.566 -17.096 1.00 94.12 232 LEU A C 1
ATOM 1659 O O . LEU A 1 232 ? 11.280 -3.719 -16.125 1.00 94.12 232 LEU A O 1
ATOM 1663 N N . GLY A 1 233 ? 11.854 -4.254 -18.230 1.00 90.19 233 GLY A N 1
ATOM 1664 C CA . GLY A 1 233 ? 10.862 -5.320 -18.393 1.00 90.19 233 GLY A CA 1
ATOM 1665 C C . GLY A 1 233 ? 11.135 -6.526 -17.491 1.00 90.19 233 GLY A C 1
ATOM 1666 O O . GLY A 1 233 ? 10.215 -7.024 -16.847 1.00 90.19 233 GLY A O 1
ATOM 1667 N N . VAL A 1 234 ? 12.399 -6.952 -17.378 1.00 92.88 234 VAL A N 1
ATOM 1668 C CA . VAL A 1 234 ? 12.811 -8.017 -16.445 1.00 92.88 234 VAL A CA 1
ATOM 1669 C C . VAL A 1 234 ? 12.563 -7.598 -14.995 1.00 92.88 234 VAL A C 1
ATOM 1671 O O . VAL A 1 234 ? 11.991 -8.375 -14.239 1.00 92.88 234 VAL A O 1
ATOM 1674 N N . LEU A 1 235 ? 12.922 -6.364 -14.620 1.00 93.56 235 LEU A N 1
ATOM 1675 C CA . LEU A 1 235 ? 12.644 -5.833 -13.282 1.00 93.56 235 LEU A CA 1
ATOM 1676 C C . LEU A 1 235 ? 11.138 -5.781 -12.990 1.00 93.56 235 LEU A C 1
ATOM 1678 O O . LEU A 1 235 ? 10.711 -6.170 -11.911 1.00 93.56 235 LEU A O 1
ATOM 1682 N N . HIS A 1 236 ? 10.321 -5.330 -13.944 1.00 91.69 236 HIS A N 1
ATOM 1683 C CA . HIS A 1 236 ? 8.867 -5.343 -13.794 1.00 91.69 236 HIS A CA 1
ATOM 1684 C C . HIS A 1 236 ? 8.343 -6.763 -13.533 1.00 91.69 236 HIS A C 1
ATOM 1686 O O . HIS A 1 236 ? 7.583 -6.961 -12.588 1.00 91.69 236 HIS A O 1
ATOM 1692 N N . ALA A 1 237 ? 8.773 -7.747 -14.329 1.00 88.00 237 ALA A N 1
ATOM 1693 C CA . ALA A 1 237 ? 8.373 -9.144 -14.169 1.00 88.00 237 ALA A CA 1
ATOM 1694 C C . ALA A 1 237 ? 8.793 -9.725 -12.808 1.00 88.00 237 ALA A C 1
ATOM 1696 O O . ALA A 1 237 ? 7.985 -10.368 -12.143 1.00 88.00 237 ALA A O 1
ATOM 1697 N N . ASP A 1 238 ? 10.023 -9.451 -12.371 1.00 92.75 238 ASP A N 1
ATOM 1698 C CA . ASP A 1 238 ? 10.534 -9.844 -11.055 1.00 92.75 238 ASP A CA 1
ATOM 1699 C C . ASP A 1 238 ? 9.662 -9.288 -9.918 1.00 92.75 238 ASP A C 1
ATOM 1701 O O . ASP A 1 238 ? 9.185 -10.032 -9.063 1.00 92.75 238 ASP A O 1
ATOM 1705 N N . GLN A 1 239 ? 9.321 -8.000 -9.978 1.00 94.12 239 GLN A N 1
ATOM 1706 C CA . GLN A 1 239 ? 8.441 -7.384 -8.986 1.00 94.12 239 GLN A CA 1
ATOM 1707 C C . GLN A 1 239 ? 7.000 -7.924 -9.047 1.00 94.12 239 GLN A C 1
ATOM 1709 O O . GLN A 1 239 ? 6.345 -8.033 -8.012 1.00 94.12 239 GLN A O 1
ATOM 1714 N N . ARG A 1 240 ? 6.495 -8.334 -10.222 1.00 89.75 240 ARG A N 1
ATOM 1715 C CA . ARG A 1 240 ? 5.208 -9.052 -10.313 1.00 89.75 240 ARG A CA 1
ATOM 1716 C C . ARG A 1 240 ? 5.273 -10.437 -9.664 1.00 89.75 240 ARG A C 1
ATOM 1718 O O . ARG A 1 240 ? 4.291 -10.841 -9.049 1.00 89.75 240 ARG A O 1
ATOM 1725 N N . HIS A 1 241 ? 6.402 -11.140 -9.738 1.00 89.56 241 HIS A N 1
ATOM 1726 C CA . HIS A 1 241 ? 6.575 -12.394 -8.998 1.00 89.56 241 HIS A CA 1
ATOM 1727 C C . HIS A 1 241 ? 6.627 -12.164 -7.485 1.00 89.56 241 HIS A C 1
ATOM 1729 O O . HIS A 1 241 ? 5.992 -12.909 -6.743 1.00 89.56 241 HIS A O 1
ATOM 1735 N N . GLU A 1 242 ? 7.290 -11.104 -7.017 1.00 91.94 242 GLU A N 1
ATOM 1736 C CA . GLU A 1 242 ? 7.278 -10.732 -5.593 1.00 91.94 242 GLU A CA 1
ATOM 1737 C C . GLU A 1 242 ? 5.867 -10.392 -5.083 1.00 91.94 242 GLU A C 1
ATOM 1739 O O . GLU A 1 242 ? 5.515 -10.737 -3.952 1.00 91.94 242 GLU A O 1
ATOM 1744 N N . VAL A 1 243 ? 5.015 -9.785 -5.920 1.00 92.06 243 VAL A N 1
ATOM 1745 C CA . VAL A 1 243 ? 3.587 -9.585 -5.612 1.00 92.06 243 VAL A CA 1
ATOM 1746 C C . VAL A 1 243 ? 2.890 -10.924 -5.355 1.00 92.06 243 VAL A C 1
ATOM 1748 O O . VAL A 1 243 ? 2.247 -11.077 -4.315 1.00 92.06 243 VAL A O 1
ATOM 1751 N N . GLU A 1 244 ? 3.036 -11.911 -6.242 1.00 88.81 244 GLU A N 1
ATOM 1752 C CA . GLU A 1 244 ? 2.422 -13.236 -6.054 1.00 88.81 244 GLU A CA 1
ATOM 1753 C C . GLU A 1 244 ? 3.024 -13.990 -4.855 1.00 88.81 244 GLU A C 1
ATOM 1755 O O . GLU A 1 244 ? 2.291 -14.565 -4.045 1.00 88.81 244 GLU A O 1
ATOM 1760 N N . ALA A 1 245 ? 4.343 -13.915 -4.658 1.00 89.38 245 ALA A N 1
ATOM 1761 C CA . ALA A 1 245 ? 5.017 -14.492 -3.496 1.00 89.38 245 ALA A CA 1
ATOM 1762 C C . ALA A 1 245 ? 4.512 -13.882 -2.175 1.00 89.38 245 ALA A C 1
ATOM 1764 O O . ALA A 1 245 ? 4.331 -14.589 -1.178 1.00 89.38 245 ALA A O 1
ATOM 1765 N N . ALA A 1 246 ? 4.232 -12.577 -2.155 1.00 92.38 246 ALA A N 1
ATOM 1766 C CA . ALA A 1 246 ? 3.638 -11.897 -1.012 1.00 92.38 246 ALA A CA 1
ATOM 1767 C C . ALA A 1 246 ? 2.184 -12.334 -0.756 1.00 92.38 246 ALA A C 1
ATOM 1769 O O . ALA A 1 246 ? 1.810 -12.533 0.404 1.00 92.38 246 ALA A O 1
ATOM 1770 N N . ARG A 1 247 ? 1.381 -12.551 -1.807 1.00 91.75 247 ARG A N 1
ATOM 1771 C CA . ARG A 1 247 ? 0.012 -13.098 -1.692 1.00 91.75 247 ARG A CA 1
ATOM 1772 C C . ARG A 1 247 ? 0.021 -14.506 -1.104 1.00 91.75 247 ARG A C 1
ATOM 1774 O O . ARG A 1 247 ? -0.730 -14.783 -0.166 1.00 91.75 247 ARG A O 1
ATOM 1781 N N . TYR A 1 248 ? 0.921 -15.359 -1.589 1.00 87.38 248 TYR A N 1
ATOM 1782 C CA . TYR A 1 248 ? 1.130 -16.701 -1.051 1.00 87.38 248 TYR A CA 1
ATOM 1783 C C . TYR A 1 248 ? 1.563 -16.660 0.424 1.00 87.38 248 TYR A C 1
ATOM 1785 O O . TYR A 1 248 ? 0.985 -17.347 1.270 1.00 87.38 248 TYR A O 1
ATOM 1793 N N . ALA A 1 249 ? 2.534 -15.805 0.766 1.00 90.94 249 ALA A N 1
ATOM 1794 C CA . ALA A 1 249 ? 2.996 -15.640 2.144 1.00 90.94 249 ALA A CA 1
ATOM 1795 C C . ALA A 1 249 ? 1.873 -15.167 3.084 1.00 90.94 249 ALA A C 1
ATOM 1797 O O . ALA A 1 249 ? 1.754 -15.690 4.193 1.00 90.94 249 ALA A O 1
ATOM 1798 N N . PHE A 1 250 ? 1.028 -14.230 2.636 1.00 92.19 250 PHE A N 1
ATOM 1799 C CA . PHE A 1 250 ? -0.155 -13.793 3.378 1.00 92.19 250 PHE A CA 1
ATOM 1800 C C . PHE A 1 250 ? -1.145 -14.940 3.595 1.00 92.19 250 PHE A C 1
ATOM 1802 O O . PHE A 1 250 ? -1.599 -15.153 4.714 1.00 92.19 250 PHE A O 1
ATOM 1809 N N . GLN A 1 251 ? -1.471 -15.713 2.557 1.00 88.44 251 GLN A N 1
ATOM 1810 C CA . GLN A 1 251 ? -2.387 -16.850 2.686 1.00 88.44 251 GLN A CA 1
ATOM 1811 C C . GLN A 1 251 ? -1.854 -17.888 3.683 1.00 88.44 251 GLN A C 1
ATOM 1813 O O . GLN A 1 251 ? -2.614 -18.437 4.486 1.00 88.44 251 GLN A O 1
ATOM 1818 N N . HIS A 1 252 ? -0.546 -18.144 3.648 1.00 86.88 252 HIS A N 1
ATOM 1819 C CA . HIS A 1 252 ? 0.105 -19.097 4.532 1.00 86.88 252 HIS A CA 1
ATOM 1820 C C . HIS A 1 252 ? 0.157 -18.608 5.986 1.00 86.88 252 HIS A C 1
ATOM 1822 O O . HIS A 1 252 ? -0.054 -19.409 6.894 1.00 86.88 252 HIS A O 1
ATOM 1828 N N . SER A 1 253 ? 0.395 -17.315 6.235 1.00 88.44 253 SER A N 1
ATOM 1829 C CA . SER A 1 253 ? 0.310 -16.759 7.591 1.00 88.44 253 SER A CA 1
ATOM 1830 C C . SER A 1 253 ? -1.136 -16.710 8.081 1.00 88.44 253 SER A C 1
ATOM 1832 O O . SER A 1 253 ? -1.402 -17.139 9.195 1.00 88.44 253 SER A O 1
ATOM 1834 N N . TRP A 1 254 ? -2.091 -16.303 7.245 1.00 85.94 254 TRP A N 1
ATOM 1835 C CA . TRP A 1 254 ? -3.502 -16.177 7.617 1.00 85.94 254 TRP A CA 1
ATOM 1836 C C . TRP A 1 254 ? -4.171 -17.507 7.997 1.00 85.94 254 TRP A C 1
ATOM 1838 O O . TRP A 1 254 ? -5.025 -17.532 8.881 1.00 85.94 254 TRP A O 1
ATOM 1848 N N . ARG A 1 255 ? -3.779 -18.617 7.355 1.00 83.12 255 ARG A N 1
ATOM 1849 C CA . ARG A 1 255 ? -4.303 -19.966 7.645 1.00 83.12 255 ARG A CA 1
ATOM 1850 C C . ARG A 1 255 ? -3.704 -20.620 8.887 1.00 83.12 255 ARG A C 1
ATOM 1852 O O . ARG A 1 255 ? -4.275 -21.592 9.372 1.00 83.12 255 ARG A O 1
ATOM 1859 N N . LYS A 1 256 ? -2.556 -20.143 9.375 1.00 74.56 256 LYS A N 1
ATOM 1860 C CA . LYS A 1 256 ? -1.951 -20.693 10.592 1.00 74.56 256 LYS A CA 1
ATOM 1861 C C . LYS A 1 256 ? -2.812 -20.350 11.803 1.00 74.56 256 LYS A C 1
ATOM 1863 O O . LYS A 1 256 ? -3.425 -19.283 11.882 1.00 74.56 256 LYS A O 1
ATOM 1868 N N . GLU A 1 257 ? -2.855 -21.274 12.749 1.00 60.44 257 GLU A N 1
ATOM 1869 C CA . GLU A 1 257 ? -3.476 -21.028 14.044 1.00 60.44 257 GLU A CA 1
ATOM 1870 C C . GLU A 1 257 ? -2.725 -19.881 14.749 1.00 60.44 257 GLU A C 1
ATOM 1872 O O . GLU A 1 257 ? -1.497 -19.801 14.614 1.00 60.44 257 GLU A O 1
ATOM 1877 N N . PRO A 1 258 ? -3.420 -18.931 15.405 1.00 58.84 258 PRO A N 1
ATOM 1878 C CA . PRO A 1 258 ? -2.770 -17.787 16.034 1.00 58.84 258 PRO A CA 1
ATOM 1879 C C . PRO A 1 258 ? -1.845 -18.266 17.157 1.00 58.84 258 PRO A C 1
ATOM 1881 O O . PRO A 1 258 ? -2.298 -18.735 18.200 1.00 58.84 258 PRO A O 1
ATOM 1884 N N . ILE A 1 259 ? -0.535 -18.148 16.939 1.00 58.09 259 ILE A N 1
ATOM 1885 C CA . ILE A 1 259 ? 0.469 -18.423 17.966 1.00 58.09 259 ILE A CA 1
ATOM 1886 C C . ILE A 1 259 ? 0.625 -17.147 18.787 1.00 58.09 259 ILE A C 1
ATOM 1888 O O . ILE A 1 259 ? 1.178 -16.153 18.317 1.00 58.09 259 ILE A O 1
ATOM 1892 N N . ARG A 1 260 ? 0.120 -17.186 20.018 1.00 54.34 260 ARG A N 1
ATOM 1893 C CA . ARG A 1 260 ? 0.333 -16.143 21.020 1.00 54.34 260 ARG A CA 1
ATOM 1894 C C . ARG A 1 260 ? 1.673 -16.402 21.700 1.00 54.34 260 ARG A C 1
ATOM 1896 O O . ARG A 1 260 ? 1.844 -17.452 22.316 1.00 54.34 260 ARG A O 1
ATOM 1903 N N . LEU A 1 261 ? 2.626 -15.488 21.528 1.00 47.31 261 LEU A N 1
ATOM 1904 C CA . LEU A 1 261 ? 3.874 -15.530 22.289 1.00 47.31 261 LEU A CA 1
ATOM 1905 C C . LEU A 1 261 ? 3.586 -15.092 23.738 1.00 47.31 261 LEU A C 1
ATOM 1907 O O . LEU A 1 261 ? 2.765 -14.192 23.915 1.00 47.31 261 LEU A O 1
ATOM 1911 N N . PRO A 1 262 ? 4.171 -15.775 24.738 1.00 41.44 262 PRO A N 1
ATOM 1912 C CA . PRO A 1 262 ? 3.933 -15.504 26.155 1.00 41.44 262 PRO A CA 1
ATOM 1913 C C . PRO A 1 262 ? 4.463 -14.142 26.601 1.00 41.44 262 PRO A C 1
ATOM 1915 O O . PRO A 1 262 ? 5.500 -13.705 26.050 1.00 41.44 262 PRO A O 1
#

pLDDT: mean 77.78, std 20.75, range [26.97, 98.56]

Radius of gyration: 33.69 Å; chains: 1; bounding box: 84×103×88 Å